Protein AF-K5ZHG2-F1 (afdb_monomer)

pLDDT: mean 71.02, std 20.4, range [25.25, 97.38]

Solvent-accessible surface area (backbone atoms only — not comparable to full-atom values): 21353 Å² total; per-residue (Å²): 108,67,68,56,53,55,49,51,52,52,43,52,53,48,45,53,29,60,72,72,68,45,96,63,98,64,96,49,65,83,75,58,80,79,74,83,81,50,72,68,55,63,72,70,45,87,64,98,66,81,74,51,72,68,52,50,51,50,51,51,58,35,42,29,64,81,76,46,33,78,71,45,48,73,62,73,51,61,37,88,89,72,82,39,65,53,73,60,46,46,49,44,72,35,87,89,79,64,41,44,38,46,12,43,30,27,51,29,36,67,74,26,59,89,41,68,76,46,38,60,58,55,54,48,56,70,32,75,90,19,67,31,44,72,66,47,43,42,48,68,46,86,47,54,93,91,52,58,82,40,65,4,38,40,39,53,31,68,59,53,55,41,51,73,74,42,95,62,81,76,74,71,66,63,46,101,89,45,72,37,33,66,51,82,67,92,69,57,75,84,73,61,88,69,55,70,67,60,47,54,56,53,46,52,53,51,49,42,73,75,41,44,62,56,51,35,64,77,66,57,37,55,86,81,46,73,79,51,52,46,41,38,45,40,52,62,68,88,50,46,60,71,53,54,54,28,35,56,18,57,77,69,76,28,54,24,31,40,30,61,43,69,82,41,62,53,99,47,91,67,57,27,54,54,51,48,48,49,53,48,50,55,35,46,63,64,64,35,48,69,46,22,42,42,34,41,38,60,43,85,84,77,44,55,32,46,30,41,32,32,54,72,80,63,97,81,70,87,82,76,89,71,94,59,72,78,70,50,55,64,50,56,53,46,64,67,70,48,81,84,67,92,82,81,89,76,93,64,88,66,56,78,43,78,37,73,81,82,128

Structure (mmCIF, N/CA/C/O backbone):
data_AF-K5ZHG2-F1
#
_entry.id   AF-K5ZHG2-F1
#
loop_
_atom_site.group_PDB
_atom_site.id
_atom_site.type_symbol
_atom_site.label_atom_id
_atom_site.label_alt_id
_atom_site.label_comp_id
_atom_site.label_asym_id
_atom_site.label_entity_id
_atom_site.label_seq_id
_atom_site.pdbx_PDB_ins_code
_atom_site.Cartn_x
_atom_site.Cartn_y
_atom_site.Cartn_z
_atom_site.occupancy
_atom_site.B_iso_or_equiv
_atom_site.auth_seq_id
_atom_site.auth_comp_id
_atom_site.auth_asym_id
_atom_site.auth_atom_id
_atom_site.pdbx_PDB_model_num
ATOM 1 N N . MET A 1 1 ? -10.463 -1.639 -15.639 1.00 85.38 1 MET A N 1
ATOM 2 C CA . MET A 1 1 ? -9.307 -2.418 -15.154 1.00 85.38 1 MET A CA 1
ATOM 3 C C . MET A 1 1 ? -8.599 -3.119 -16.304 1.00 85.38 1 MET A C 1
ATOM 5 O O . MET A 1 1 ? -7.439 -2.818 -16.510 1.00 85.38 1 MET A O 1
ATOM 9 N N . ASN A 1 2 ? -9.282 -3.953 -17.098 1.00 88.25 2 ASN A N 1
ATOM 10 C CA . ASN A 1 2 ? -8.658 -4.680 -18.220 1.00 88.25 2 ASN A CA 1
ATOM 11 C C . ASN A 1 2 ? -7.874 -3.777 -19.188 1.00 88.25 2 ASN A C 1
ATOM 13 O O . ASN A 1 2 ? -6.709 -4.047 -19.425 1.00 88.25 2 ASN A O 1
ATOM 17 N N . GLU A 1 3 ? -8.435 -2.636 -19.612 1.00 91.69 3 GLU A N 1
ATOM 18 C CA . GLU A 1 3 ? -7.712 -1.665 -20.463 1.00 91.69 3 GLU A CA 1
ATOM 19 C C . GLU A 1 3 ? -6.377 -1.186 -19.862 1.00 91.69 3 GLU A C 1
ATOM 21 O O . GLU A 1 3 ? -5.428 -0.905 -20.588 1.00 91.69 3 GLU A O 1
ATOM 26 N N . TRP A 1 4 ? -6.294 -1.088 -18.532 1.00 91.94 4 TRP A N 1
ATOM 27 C CA . TRP A 1 4 ? -5.073 -0.689 -17.831 1.00 91.94 4 TRP A CA 1
ATOM 28 C C . TRP A 1 4 ? -4.062 -1.833 -17.747 1.00 91.94 4 TRP A C 1
ATOM 30 O O . TRP A 1 4 ? -2.865 -1.585 -17.857 1.00 91.94 4 TRP A O 1
ATOM 40 N N . ILE A 1 5 ? -4.533 -3.074 -17.593 1.00 93.88 5 ILE A N 1
ATOM 41 C CA . ILE A 1 5 ? -3.686 -4.273 -17.656 1.00 93.88 5 ILE A CA 1
ATOM 42 C C . ILE A 1 5 ? -3.102 -4.418 -19.069 1.00 93.88 5 ILE A C 1
ATOM 44 O O . ILE A 1 5 ? -1.893 -4.578 -19.204 1.00 93.88 5 ILE A O 1
ATOM 48 N N . ASP A 1 6 ? -3.923 -4.262 -20.111 1.00 94.75 6 ASP A N 1
ATOM 49 C CA . ASP A 1 6 ? -3.487 -4.333 -21.512 1.00 94.75 6 ASP A CA 1
ATOM 50 C C . ASP A 1 6 ? -2.480 -3.223 -21.849 1.00 94.75 6 ASP A C 1
ATOM 52 O O . ASP A 1 6 ? -1.466 -3.457 -22.512 1.00 94.75 6 ASP A O 1
ATOM 56 N N . TRP A 1 7 ? -2.730 -2.005 -21.357 1.00 95.50 7 TRP A N 1
ATOM 57 C CA . TRP A 1 7 ? -1.785 -0.898 -21.478 1.00 95.50 7 TRP A CA 1
ATOM 58 C C . TRP A 1 7 ? -0.447 -1.225 -20.814 1.00 95.50 7 TRP A C 1
ATOM 60 O O . TRP A 1 7 ? 0.598 -1.067 -21.443 1.00 95.50 7 TRP A O 1
ATOM 70 N N . PHE A 1 8 ? -0.469 -1.730 -19.578 1.00 96.56 8 PHE A N 1
ATOM 71 C CA . PHE A 1 8 ? 0.755 -2.060 -18.855 1.00 96.56 8 PHE A CA 1
ATOM 72 C C . PHE A 1 8 ? 1.525 -3.204 -19.527 1.00 96.56 8 PHE A C 1
ATOM 74 O O . PHE A 1 8 ? 2.744 -3.128 -19.664 1.00 96.56 8 PHE A O 1
ATOM 81 N N . GLN A 1 9 ? 0.822 -4.215 -20.046 1.00 95.88 9 GLN A N 1
ATOM 82 C CA . GLN A 1 9 ? 1.426 -5.285 -20.839 1.00 95.88 9 GLN A CA 1
ATOM 83 C C . GLN A 1 9 ? 2.177 -4.737 -22.054 1.00 95.88 9 GLN A C 1
ATOM 85 O O . GLN A 1 9 ? 3.298 -5.161 -22.339 1.00 95.88 9 GLN A O 1
ATOM 90 N N . ARG A 1 10 ? 1.571 -3.778 -22.764 1.00 95.19 10 ARG A N 1
ATOM 91 C CA . ARG A 1 10 ? 2.201 -3.124 -23.914 1.00 95.19 10 ARG A CA 1
ATOM 92 C C . ARG A 1 10 ? 3.439 -2.330 -23.505 1.00 95.19 10 ARG A C 1
ATOM 94 O O . ARG A 1 10 ? 4.425 -2.353 -24.235 1.00 95.19 10 ARG A O 1
ATOM 101 N N . VAL A 1 11 ? 3.403 -1.657 -22.354 1.00 95.25 11 VAL A N 1
ATOM 102 C CA . VAL A 1 11 ? 4.575 -0.956 -21.812 1.00 95.25 11 VAL A CA 1
ATOM 103 C C . VAL A 1 11 ? 5.715 -1.941 -21.546 1.00 95.25 11 VAL A C 1
ATOM 105 O O . VAL A 1 11 ? 6.821 -1.702 -22.021 1.00 95.25 11 VAL A O 1
ATOM 108 N N . LEU A 1 12 ? 5.447 -3.072 -20.884 1.00 95.00 12 LEU A N 1
ATOM 109 C CA . LEU A 1 12 ? 6.462 -4.099 -20.612 1.00 95.00 12 LEU A CA 1
ATOM 110 C C . LEU A 1 12 ? 7.094 -4.665 -21.892 1.00 95.00 12 LEU A C 1
ATOM 112 O O . LEU A 1 12 ? 8.318 -4.754 -21.979 1.00 95.00 12 LEU A O 1
ATOM 116 N N . ASP A 1 13 ? 6.277 -5.024 -22.888 1.00 93.25 13 ASP A N 1
ATOM 117 C CA . ASP A 1 13 ? 6.763 -5.551 -24.173 1.00 93.25 13 ASP A CA 1
ATOM 118 C C . ASP A 1 13 ? 7.682 -4.539 -24.876 1.00 93.25 13 ASP A C 1
ATOM 120 O O . ASP A 1 13 ? 8.785 -4.883 -25.303 1.00 93.25 13 ASP A O 1
ATOM 124 N N . VAL A 1 14 ? 7.283 -3.264 -24.918 1.00 93.69 14 VAL A N 1
ATOM 125 C CA . VAL A 1 14 ? 8.092 -2.191 -25.514 1.00 93.69 14 VAL A CA 1
ATOM 126 C C . VAL A 1 14 ? 9.388 -1.970 -24.732 1.00 93.69 14 VAL A C 1
ATOM 128 O O . VAL A 1 14 ? 10.450 -1.904 -25.349 1.00 93.69 14 VAL A O 1
ATOM 131 N N . SER A 1 15 ? 9.348 -1.920 -23.396 1.00 92.81 15 SER A N 1
ATOM 132 C CA . SER A 1 15 ? 10.551 -1.768 -22.563 1.00 92.81 15 SER A CA 1
ATOM 133 C C . SER A 1 15 ? 11.577 -2.872 -22.821 1.00 92.81 15 SER A C 1
ATOM 135 O O . SER A 1 15 ? 12.763 -2.590 -23.001 1.00 92.81 15 SER A O 1
ATOM 137 N N . ILE A 1 16 ? 11.129 -4.128 -22.882 1.00 92.12 16 ILE A N 1
ATOM 138 C CA . ILE A 1 16 ? 12.005 -5.283 -23.101 1.00 92.12 16 ILE A CA 1
ATOM 139 C C . ILE A 1 16 ? 12.586 -5.275 -24.519 1.00 92.12 16 ILE A C 1
ATOM 141 O O . ILE A 1 16 ? 13.790 -5.485 -24.688 1.00 92.12 16 ILE A O 1
ATOM 145 N N . ARG A 1 17 ? 11.774 -4.976 -25.542 1.00 92.38 17 ARG A N 1
ATOM 146 C CA . ARG A 1 17 ? 12.258 -4.881 -26.930 1.00 92.38 17 ARG A CA 1
ATOM 147 C C . ARG A 1 17 ? 13.279 -3.767 -27.112 1.00 92.38 17 ARG A C 1
ATOM 149 O O . ARG A 1 17 ? 14.308 -4.000 -27.743 1.00 92.38 17 ARG A O 1
ATOM 156 N N . LEU A 1 18 ? 13.028 -2.590 -26.533 1.00 91.06 18 LEU A N 1
ATOM 157 C CA . LEU A 1 18 ? 13.964 -1.466 -26.573 1.00 91.06 18 LEU A CA 1
ATOM 158 C C . LEU A 1 18 ? 15.289 -1.820 -25.889 1.00 91.06 18 LEU A C 1
ATOM 160 O O . LEU A 1 18 ? 16.351 -1.562 -26.456 1.00 91.06 18 LEU A O 1
ATOM 164 N N . TYR A 1 19 ? 15.244 -2.478 -24.725 1.00 90.94 19 TYR A N 1
ATOM 165 C CA . TYR A 1 19 ? 16.449 -2.904 -24.008 1.00 90.94 19 TYR A CA 1
ATOM 166 C C . TYR A 1 19 ? 17.291 -3.904 -24.817 1.00 90.94 19 TYR A C 1
ATOM 168 O O . TYR A 1 19 ? 18.497 -3.720 -24.979 1.00 90.94 19 TYR A O 1
ATOM 176 N N . PHE A 1 20 ? 16.659 -4.929 -25.403 1.00 89.75 20 PHE A N 1
ATOM 177 C CA . PHE A 1 20 ? 17.350 -5.925 -26.232 1.00 89.75 20 PHE A CA 1
ATOM 178 C C . PHE A 1 20 ? 17.624 -5.472 -27.674 1.00 89.75 20 PHE A C 1
ATOM 180 O O . PHE A 1 20 ? 18.145 -6.263 -28.463 1.00 89.75 20 PHE A O 1
ATOM 187 N N . ARG A 1 21 ? 17.302 -4.217 -28.026 1.00 87.56 21 ARG A N 1
ATOM 188 C CA . ARG A 1 21 ? 17.436 -3.654 -29.383 1.00 87.56 21 ARG A CA 1
ATOM 189 C C . ARG A 1 21 ? 16.758 -4.517 -30.455 1.00 87.56 21 ARG A C 1
ATOM 191 O O . ARG A 1 21 ? 17.306 -4.733 -31.535 1.00 87.56 21 ARG A O 1
ATOM 198 N N . GLN A 1 22 ? 15.579 -5.037 -30.129 1.00 89.62 22 GLN A N 1
ATOM 199 C CA . GLN A 1 22 ? 14.723 -5.776 -31.054 1.00 89.62 22 GLN A CA 1
ATOM 200 C C . GLN A 1 22 ? 13.883 -4.810 -31.898 1.00 89.62 22 GLN A C 1
ATOM 202 O O . GLN A 1 22 ? 13.714 -3.645 -31.536 1.00 89.62 22 GLN A O 1
ATOM 207 N N . GLU A 1 23 ? 13.333 -5.294 -33.014 1.00 86.19 23 GLU A N 1
ATOM 208 C CA . GLU A 1 23 ? 12.416 -4.501 -33.837 1.00 86.19 23 GLU A CA 1
ATOM 209 C C . GLU A 1 23 ? 11.183 -4.077 -33.020 1.00 86.19 23 GLU A C 1
ATOM 211 O O . GLU A 1 23 ? 10.463 -4.899 -32.440 1.00 86.19 23 GLU A O 1
ATOM 216 N N . CYS A 1 24 ? 10.961 -2.765 -32.955 1.00 85.44 24 CYS A N 1
ATOM 217 C CA . CYS A 1 24 ? 9.864 -2.147 -32.229 1.00 85.44 24 CYS A CA 1
ATOM 218 C C . CYS A 1 24 ? 9.340 -0.951 -33.026 1.00 85.44 24 CYS A C 1
ATOM 220 O O . CYS A 1 24 ? 10.121 -0.144 -33.528 1.00 85.44 24 CYS A O 1
ATOM 222 N N . ASP A 1 25 ? 8.017 -0.823 -33.098 1.00 85.81 25 ASP A N 1
ATOM 223 C CA . ASP A 1 25 ? 7.351 0.288 -33.789 1.00 85.81 25 ASP A CA 1
ATOM 224 C C . ASP A 1 25 ? 7.447 1.615 -33.016 1.00 85.81 25 ASP A C 1
ATOM 226 O O . ASP A 1 25 ? 7.066 2.666 -33.528 1.00 85.81 25 ASP A O 1
ATOM 230 N N . LEU A 1 26 ? 7.917 1.570 -31.765 1.00 89.56 26 LEU A N 1
ATOM 231 C CA . LEU A 1 26 ? 7.987 2.710 -30.857 1.00 89.56 26 LEU A CA 1
ATOM 232 C C . LEU A 1 26 ? 9.427 2.974 -30.429 1.00 89.56 26 LEU A C 1
ATOM 234 O O . LEU A 1 26 ? 10.226 2.054 -30.273 1.00 89.56 26 LEU A O 1
ATOM 238 N N . SER A 1 27 ? 9.735 4.252 -30.213 1.00 86.12 27 SER A N 1
ATOM 239 C CA . SER A 1 27 ? 11.060 4.712 -29.783 1.00 86.12 27 SER A CA 1
ATOM 240 C C . SER A 1 27 ? 11.162 4.882 -28.267 1.00 86.12 27 SER A C 1
ATOM 242 O O . SER A 1 27 ? 12.257 4.929 -27.702 1.00 86.12 27 SER A O 1
ATOM 244 N N . SER A 1 28 ? 10.008 4.994 -27.609 1.00 89.62 28 SER A N 1
ATOM 245 C CA . SER A 1 28 ? 9.879 5.293 -26.196 1.00 89.62 28 SER A CA 1
ATOM 246 C C . SER A 1 28 ? 8.594 4.691 -25.634 1.00 89.62 28 SER A C 1
ATOM 248 O O . SER A 1 28 ? 7.553 4.685 -26.289 1.00 89.62 28 SER A O 1
ATOM 250 N N . VAL A 1 29 ? 8.630 4.254 -24.374 1.00 91.94 29 VAL A N 1
ATOM 251 C CA . VAL A 1 29 ? 7.416 3.846 -23.641 1.00 91.94 29 VAL A CA 1
ATOM 252 C C . VAL A 1 29 ? 6.420 4.997 -23.480 1.00 91.94 29 VAL A C 1
ATOM 254 O O . VAL A 1 29 ? 5.217 4.764 -23.398 1.00 91.94 29 VAL A O 1
ATOM 257 N N . TYR A 1 30 ? 6.909 6.240 -23.503 1.00 92.56 30 TYR A N 1
ATOM 258 C CA . TYR A 1 30 ? 6.093 7.453 -23.428 1.00 92.56 30 TYR A CA 1
ATOM 259 C C . TYR A 1 30 ? 5.257 7.702 -24.693 1.00 92.56 30 TYR A C 1
ATOM 261 O O . TYR A 1 30 ? 4.325 8.503 -24.655 1.00 92.56 30 TYR A O 1
ATOM 269 N N . ASP A 1 31 ? 5.550 7.000 -25.793 1.00 92.50 31 ASP A N 1
ATOM 270 C CA . ASP A 1 31 ? 4.764 7.067 -27.029 1.00 92.50 31 ASP A CA 1
ATOM 271 C C . ASP A 1 31 ? 3.441 6.273 -26.907 1.00 92.50 31 ASP A C 1
ATOM 273 O O . ASP A 1 31 ? 2.571 6.350 -27.778 1.00 92.50 31 ASP A O 1
ATOM 277 N N . ILE A 1 32 ? 3.265 5.499 -25.826 1.00 93.12 32 ILE A N 1
ATOM 278 C CA . ILE A 1 32 ? 2.060 4.709 -25.565 1.00 93.12 32 ILE A CA 1
ATOM 279 C C . ILE A 1 32 ? 1.005 5.601 -24.885 1.00 93.12 32 ILE A C 1
ATOM 281 O O . ILE A 1 32 ? 1.218 6.056 -23.758 1.00 93.12 32 ILE A O 1
ATOM 285 N N . PRO A 1 33 ? -0.169 5.823 -25.507 1.00 92.31 33 PRO A N 1
ATOM 286 C CA . PRO A 1 33 ? -1.197 6.681 -24.930 1.00 92.31 33 PRO A CA 1
ATOM 287 C C . PRO A 1 33 ? -1.786 6.068 -23.655 1.00 92.31 33 PRO A C 1
ATOM 289 O O . PRO A 1 33 ? -2.087 4.873 -23.609 1.00 92.31 33 PRO A O 1
ATOM 292 N N . LEU A 1 34 ? -1.993 6.905 -22.634 1.00 91.69 34 LEU A N 1
ATOM 293 C CA . LEU A 1 34 ? -2.666 6.499 -21.401 1.00 91.69 34 LEU A CA 1
ATOM 294 C C . LEU A 1 34 ? -4.144 6.158 -21.675 1.00 91.69 34 LEU A C 1
ATOM 296 O O . LEU A 1 34 ? -4.824 6.912 -22.384 1.00 91.69 34 LEU A O 1
ATOM 300 N N . PRO A 1 35 ? -4.681 5.071 -21.089 1.00 90.25 35 PRO A N 1
ATOM 301 C CA . PRO A 1 35 ? -6.112 4.804 -21.099 1.00 90.25 35 PRO A CA 1
ATOM 302 C C . PRO A 1 35 ? -6.879 5.916 -20.382 1.00 90.25 35 PRO A C 1
ATOM 304 O O . PRO A 1 35 ? -6.353 6.624 -19.520 1.00 90.25 35 PRO A O 1
ATOM 307 N N . LYS A 1 36 ? -8.170 6.061 -20.690 1.00 83.94 36 LYS A N 1
ATOM 308 C CA . LYS A 1 36 ? -9.005 7.035 -19.981 1.00 83.94 36 LYS A CA 1
ATOM 309 C C . LYS A 1 36 ? -9.233 6.559 -18.547 1.00 83.94 36 LYS A C 1
ATOM 311 O O . LYS A 1 36 ? -9.770 5.475 -18.313 1.00 83.94 36 LYS A O 1
ATOM 316 N N . ALA A 1 37 ? -8.861 7.389 -17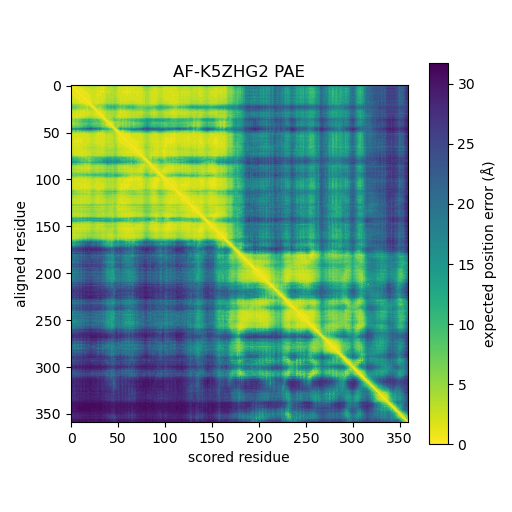.576 1.00 77.38 37 ALA A N 1
ATOM 317 C CA . ALA A 1 37 ? -9.142 7.116 -16.174 1.00 77.38 37 ALA A CA 1
ATOM 318 C C . ALA A 1 37 ? -10.662 7.150 -15.930 1.00 77.38 37 ALA A C 1
ATOM 320 O O . ALA A 1 37 ? -11.306 8.201 -15.986 1.00 77.38 37 ALA A O 1
ATOM 321 N N . GLY A 1 38 ? -11.246 5.971 -15.700 1.00 73.69 38 GLY A N 1
ATOM 322 C CA . GLY A 1 38 ? -12.657 5.828 -15.354 1.00 73.69 38 GLY A CA 1
ATOM 323 C C . GLY A 1 38 ? -12.987 6.344 -13.942 1.00 73.69 38 GLY A C 1
ATOM 324 O O . GLY A 1 38 ? -12.085 6.667 -13.167 1.00 73.69 38 GLY A O 1
ATOM 325 N N . PRO A 1 39 ? -14.280 6.371 -13.567 1.00 71.56 39 PRO A N 1
ATOM 326 C CA . PRO A 1 39 ? -14.736 6.850 -12.256 1.00 71.56 39 PRO A CA 1
ATOM 327 C C . PRO A 1 39 ? -14.080 6.131 -11.071 1.00 71.56 39 PRO A C 1
ATOM 329 O O . PRO A 1 39 ? -13.798 6.758 -10.055 1.00 71.56 39 PRO A O 1
ATOM 332 N N . LEU A 1 40 ? -13.786 4.836 -11.229 1.00 74.38 40 LEU A N 1
ATOM 333 C CA . LEU A 1 40 ? -13.113 4.011 -10.225 1.00 74.38 40 LEU A CA 1
ATOM 334 C C . LEU A 1 40 ? -11.760 4.603 -9.810 1.00 74.38 40 LEU A C 1
ATOM 336 O O . LEU A 1 40 ? -11.497 4.765 -8.626 1.00 74.38 40 LEU A O 1
ATOM 340 N N . TRP A 1 41 ? -10.926 5.011 -10.766 1.00 77.12 41 TRP A N 1
ATOM 341 C CA . TRP A 1 41 ? -9.608 5.569 -10.460 1.00 77.12 41 TRP A CA 1
ATOM 342 C C . TRP A 1 41 ? -9.689 6.929 -9.772 1.00 77.12 41 TRP A C 1
ATOM 344 O O . TRP A 1 41 ? -8.942 7.189 -8.832 1.00 77.12 41 TRP A O 1
ATOM 354 N N . LYS A 1 42 ? -10.657 7.753 -10.181 1.00 72.94 42 LYS A N 1
ATOM 355 C CA . LYS A 1 42 ? -10.942 9.043 -9.539 1.00 72.94 42 LYS A CA 1
ATOM 356 C C . LYS A 1 42 ? -11.443 8.893 -8.103 1.00 72.94 42 LYS A C 1
ATOM 358 O O . LYS A 1 42 ? -11.247 9.793 -7.300 1.00 72.94 42 LYS A O 1
ATOM 363 N N . ALA A 1 43 ? -12.096 7.776 -7.782 1.00 69.50 43 ALA A N 1
ATOM 364 C CA . ALA A 1 43 ? -12.547 7.473 -6.426 1.00 69.50 43 ALA A CA 1
ATOM 365 C C . ALA A 1 43 ? -11.430 6.891 -5.540 1.00 69.50 43 ALA A C 1
ATOM 367 O O . ALA A 1 43 ? -11.511 6.977 -4.314 1.00 69.50 43 ALA A O 1
ATOM 368 N N . LEU A 1 44 ? -10.402 6.282 -6.140 1.00 71.69 44 LEU A N 1
ATOM 369 C CA . LEU A 1 44 ? -9.290 5.650 -5.425 1.00 71.69 44 LEU A CA 1
ATOM 370 C C . LEU A 1 44 ? -8.179 6.636 -5.067 1.00 71.69 44 LEU A C 1
ATOM 372 O O . LEU A 1 44 ? -7.626 6.563 -3.968 1.00 71.69 44 LEU A O 1
ATOM 376 N N . LEU A 1 45 ? -7.876 7.565 -5.968 1.00 71.25 45 LEU A N 1
ATOM 377 C CA . LEU A 1 45 ? -6.765 8.489 -5.800 1.00 71.25 45 LEU A CA 1
ATOM 378 C C . LEU A 1 45 ? -7.190 9.737 -5.012 1.00 71.25 45 LEU A C 1
ATOM 380 O O . LEU A 1 45 ? -8.233 10.327 -5.299 1.00 71.25 45 LEU A O 1
ATOM 384 N N . PRO A 1 46 ? -6.413 10.134 -3.995 1.00 57.38 46 PRO A N 1
ATOM 385 C CA . PRO A 1 46 ? -6.649 11.371 -3.271 1.00 57.38 46 PRO A CA 1
ATOM 386 C C . PRO A 1 46 ? -6.255 12.568 -4.141 1.00 57.38 46 PRO A C 1
ATOM 388 O O . PRO A 1 46 ? -5.174 12.596 -4.720 1.00 57.38 46 PRO A O 1
ATOM 391 N N . GLU A 1 47 ? -7.156 13.550 -4.187 1.00 59.91 47 GLU A N 1
ATOM 392 C CA . GLU A 1 47 ? -7.195 14.707 -5.095 1.00 59.91 47 GLU A CA 1
ATOM 393 C C . GLU A 1 47 ? -7.741 14.441 -6.505 1.00 59.91 47 GLU A C 1
ATOM 395 O O . GLU A 1 47 ? -7.535 13.406 -7.126 1.00 59.91 47 GLU A O 1
ATOM 400 N N . GLN A 1 48 ? -8.421 15.455 -7.048 1.00 56.81 48 GLN A N 1
ATOM 401 C CA . GLN A 1 48 ? -8.958 15.484 -8.415 1.00 56.81 48 GLN A CA 1
ATOM 402 C C . GLN A 1 48 ? -7.863 15.668 -9.490 1.00 56.81 48 GLN A C 1
ATOM 404 O O . GLN A 1 48 ? -8.174 16.053 -10.617 1.00 56.81 48 GLN A O 1
ATOM 409 N N . VAL A 1 49 ? -6.589 15.454 -9.146 1.00 67.88 49 VAL A N 1
ATOM 410 C CA . VAL A 1 49 ? -5.445 15.630 -10.047 1.00 67.88 49 VAL A CA 1
ATOM 411 C C . VAL A 1 49 ? -5.064 14.274 -10.624 1.00 67.88 49 VAL A C 1
ATOM 413 O O . VAL A 1 49 ? -4.587 13.400 -9.900 1.00 67.88 49 VAL A O 1
ATOM 416 N N . ASP A 1 50 ? -5.250 14.119 -11.933 1.00 77.19 50 ASP A N 1
ATOM 417 C CA . ASP A 1 50 ? -4.913 12.884 -12.640 1.00 77.19 50 ASP A CA 1
ATOM 418 C C . ASP A 1 50 ? -3.409 12.555 -12.483 1.00 77.19 50 ASP A C 1
ATOM 420 O O . ASP A 1 50 ? -2.566 13.449 -12.633 1.00 77.19 50 ASP A O 1
ATOM 424 N N . PRO A 1 51 ? -3.038 11.296 -12.170 1.00 86.06 51 PRO A N 1
ATOM 425 C CA . PRO A 1 51 ? -1.639 10.897 -12.093 1.00 86.06 51 PRO A CA 1
ATOM 426 C C . PRO A 1 51 ? -0.913 11.080 -13.420 1.00 86.06 51 PRO A C 1
ATOM 428 O O . PRO A 1 51 ? -1.480 10.918 -14.505 1.00 86.06 51 PRO A O 1
ATOM 431 N N . THR A 1 52 ? 0.376 11.373 -13.313 1.00 90.81 52 THR A N 1
ATOM 432 C CA . THR A 1 52 ? 1.304 11.413 -14.441 1.00 90.81 52 THR A CA 1
ATOM 433 C C . THR A 1 52 ? 1.532 10.015 -15.021 1.00 90.81 52 THR A C 1
ATOM 435 O O . THR A 1 52 ? 1.202 9.002 -14.403 1.00 90.81 52 THR A O 1
ATOM 438 N N . PHE A 1 53 ? 2.132 9.945 -16.213 1.00 93.50 53 PHE A N 1
ATOM 439 C CA . PHE A 1 53 ? 2.520 8.671 -16.826 1.00 93.50 53 PHE A CA 1
ATOM 440 C C . PHE A 1 53 ? 3.393 7.828 -15.887 1.00 93.50 53 PHE A C 1
ATOM 442 O O . PHE A 1 53 ? 3.125 6.643 -15.710 1.00 93.50 53 PHE A O 1
ATOM 449 N N . ASP A 1 54 ? 4.391 8.449 -15.250 1.00 94.69 54 ASP A N 1
ATOM 450 C CA . ASP A 1 54 ? 5.317 7.755 -14.355 1.00 94.69 54 ASP A CA 1
ATOM 451 C C . ASP A 1 54 ? 4.596 7.163 -13.141 1.00 94.69 54 ASP A C 1
ATOM 453 O O . ASP A 1 54 ? 4.834 6.016 -12.760 1.00 94.69 54 ASP A O 1
ATOM 457 N N . GLU A 1 55 ? 3.670 7.926 -12.560 1.00 92.56 55 GLU A N 1
ATOM 458 C CA . GLU A 1 55 ? 2.861 7.465 -11.438 1.00 92.56 55 GLU A CA 1
ATOM 459 C C . GLU A 1 55 ? 1.930 6.319 -11.847 1.00 92.56 55 GLU A C 1
ATOM 461 O O . GLU A 1 55 ? 1.846 5.318 -11.139 1.00 92.56 55 GLU A O 1
ATOM 466 N N . TRP A 1 56 ? 1.276 6.407 -13.009 1.00 93.31 56 TRP A N 1
ATOM 467 C CA . TRP A 1 56 ? 0.467 5.300 -13.528 1.00 93.31 56 TRP A CA 1
ATOM 468 C C . TRP A 1 56 ? 1.286 4.030 -13.717 1.00 93.31 56 TRP A C 1
ATOM 470 O O . TRP A 1 56 ? 0.848 2.944 -13.346 1.00 93.31 56 TRP A O 1
ATOM 480 N N . MET A 1 57 ? 2.493 4.168 -14.250 1.00 94.94 57 MET A N 1
ATOM 481 C CA . MET A 1 57 ? 3.414 3.060 -14.450 1.00 94.94 57 MET A CA 1
ATOM 482 C C . MET A 1 57 ? 3.816 2.396 -13.130 1.00 94.94 57 MET A C 1
ATOM 484 O O . MET A 1 57 ? 3.698 1.179 -13.001 1.00 94.94 57 MET A O 1
ATOM 488 N N . VAL A 1 58 ? 4.219 3.181 -12.127 1.00 96.31 58 VAL A N 1
ATOM 489 C CA . VAL A 1 58 ? 4.577 2.667 -10.794 1.00 96.31 58 VAL A CA 1
ATOM 490 C C . VAL A 1 58 ? 3.380 2.007 -10.107 1.00 96.31 58 VAL A C 1
ATOM 492 O O . VAL A 1 58 ? 3.522 0.933 -9.522 1.00 96.31 58 VAL A O 1
ATOM 495 N N . LEU A 1 59 ? 2.196 2.613 -10.200 1.00 93.75 59 LEU A N 1
ATOM 496 C CA . LEU A 1 59 ? 0.974 2.077 -9.608 1.00 93.75 59 LEU A CA 1
ATOM 497 C C . LEU A 1 59 ? 0.586 0.733 -10.236 1.00 93.75 59 LEU A C 1
ATOM 499 O O . LEU A 1 59 ? 0.311 -0.229 -9.520 1.00 93.75 59 LEU A O 1
ATOM 503 N N . MET A 1 60 ? 0.594 0.649 -11.569 1.00 95.12 60 MET A N 1
ATOM 504 C CA . MET A 1 60 ? 0.276 -0.590 -12.278 1.00 95.12 60 MET A CA 1
ATOM 505 C C . MET A 1 60 ? 1.326 -1.670 -12.010 1.00 95.12 60 MET A C 1
ATOM 507 O O . MET A 1 60 ? 0.952 -2.813 -11.749 1.00 95.12 60 MET A O 1
ATOM 511 N N . LEU A 1 61 ? 2.614 -1.312 -11.967 1.00 97.38 61 LEU A N 1
ATOM 512 C CA . LEU A 1 61 ? 3.690 -2.233 -11.602 1.00 97.38 61 LEU A CA 1
ATOM 513 C C . LEU A 1 61 ? 3.483 -2.819 -10.197 1.00 97.38 61 LEU A C 1
ATOM 515 O O . LEU A 1 61 ? 3.614 -4.028 -10.019 1.00 97.38 61 LEU A O 1
ATOM 519 N N . ALA A 1 62 ? 3.101 -1.995 -9.217 1.00 96.00 62 ALA A N 1
ATOM 520 C CA . ALA A 1 62 ? 2.811 -2.446 -7.856 1.00 96.00 62 ALA A CA 1
ATOM 521 C C . ALA A 1 62 ? 1.541 -3.321 -7.766 1.00 96.00 62 ALA A C 1
ATOM 523 O O . ALA A 1 62 ? 1.442 -4.176 -6.888 1.00 96.00 62 ALA A O 1
ATOM 524 N N . LEU A 1 63 ? 0.577 -3.138 -8.677 1.00 94.69 63 LEU A N 1
ATOM 525 C CA . LEU A 1 63 ? -0.654 -3.933 -8.756 1.00 94.69 63 LEU A CA 1
ATOM 526 C C . LEU A 1 63 ? -0.465 -5.300 -9.429 1.00 94.69 63 LEU A C 1
ATOM 528 O O . LEU A 1 63 ? -1.205 -6.235 -9.116 1.00 94.69 63 LEU A O 1
ATOM 532 N N . MET A 1 64 ? 0.487 -5.440 -10.357 1.00 95.19 64 MET A N 1
ATOM 533 C CA . MET A 1 64 ? 0.636 -6.659 -11.165 1.00 95.19 64 MET A CA 1
ATOM 534 C C . MET A 1 64 ? 0.797 -7.955 -10.362 1.00 95.19 64 MET A C 1
ATOM 536 O O . MET A 1 64 ? 0.126 -8.922 -10.726 1.00 95.19 64 MET A O 1
ATOM 540 N N . PRO A 1 65 ? 1.565 -8.012 -9.254 1.00 94.44 65 PRO A N 1
ATOM 541 C CA . PRO A 1 65 ? 1.640 -9.220 -8.430 1.00 94.44 65 PRO A CA 1
ATOM 542 C C . PRO A 1 65 ? 0.277 -9.712 -7.917 1.00 94.44 65 PRO A C 1
ATOM 544 O O . PRO A 1 65 ? 0.117 -10.900 -7.648 1.00 94.44 65 PRO A O 1
ATOM 547 N N . HIS A 1 66 ? -0.703 -8.812 -7.792 1.00 91.94 66 HIS A N 1
ATOM 548 C CA . HIS A 1 66 ? -2.050 -9.110 -7.306 1.00 91.94 66 HIS A CA 1
ATOM 549 C C . HIS A 1 66 ? -3.048 -9.388 -8.438 1.00 91.94 66 HIS A C 1
ATOM 551 O O . HIS A 1 66 ? -3.947 -10.207 -8.268 1.00 91.94 66 HIS A O 1
ATOM 557 N N . LEU A 1 67 ? -2.911 -8.704 -9.580 1.00 92.00 67 LEU A N 1
ATOM 558 C CA . LEU A 1 67 ? -3.877 -8.778 -10.683 1.00 92.00 67 LEU A CA 1
ATOM 559 C C . LEU A 1 67 ? -3.496 -9.791 -11.768 1.00 92.00 67 LEU A C 1
ATOM 561 O O . LEU A 1 67 ? -4.366 -10.443 -12.341 1.00 92.00 67 LEU A O 1
ATOM 565 N N . SER A 1 68 ? -2.215 -9.883 -12.119 1.00 93.19 68 SER A N 1
ATOM 566 C CA . SER A 1 68 ? -1.711 -10.704 -13.230 1.00 93.19 68 SER A CA 1
ATOM 567 C C . SER A 1 68 ? -0.225 -11.030 -13.015 1.00 93.19 68 SER A C 1
ATOM 569 O O . SER A 1 68 ? 0.624 -10.544 -13.765 1.00 93.19 68 SER A O 1
ATOM 571 N N . PRO A 1 69 ? 0.122 -11.837 -11.991 1.00 93.62 69 PRO A N 1
ATOM 572 C CA . PRO A 1 69 ? 1.512 -12.073 -11.588 1.00 93.62 69 PRO A CA 1
ATOM 573 C C . PRO A 1 69 ? 2.380 -12.651 -12.713 1.00 93.62 69 PRO A C 1
ATOM 575 O O . PRO A 1 69 ? 3.536 -12.260 -12.848 1.00 93.62 69 PRO A O 1
ATOM 578 N N . GLN A 1 70 ? 1.806 -13.504 -13.568 1.00 93.50 70 GLN A N 1
ATOM 579 C CA . GLN A 1 70 ? 2.488 -14.118 -14.713 1.00 93.50 70 GLN A CA 1
ATOM 580 C C . GLN A 1 70 ? 3.034 -13.099 -15.725 1.00 93.50 70 GLN A C 1
ATOM 582 O O . GLN A 1 70 ? 3.932 -13.405 -16.502 1.00 93.50 70 GLN A O 1
ATOM 587 N N . MET A 1 71 ? 2.505 -11.871 -15.733 1.00 94.38 71 MET A N 1
ATOM 588 C CA . MET A 1 71 ? 2.960 -10.814 -16.636 1.00 94.38 71 MET A CA 1
ATOM 589 C C . MET A 1 71 ? 4.380 -10.335 -16.302 1.00 94.38 71 MET A C 1
ATOM 591 O O . MET A 1 71 ? 5.102 -9.881 -17.186 1.00 94.38 71 MET A O 1
ATOM 595 N N . LEU A 1 72 ? 4.795 -10.461 -15.039 1.00 95.75 72 LEU A N 1
ATOM 596 C CA . LEU A 1 72 ? 6.124 -10.055 -14.584 1.00 95.75 72 LEU A CA 1
ATOM 597 C C . LEU A 1 72 ? 7.180 -11.159 -14.741 1.00 95.75 72 LEU A C 1
ATOM 599 O O . LEU A 1 72 ? 8.365 -10.892 -14.554 1.00 95.75 72 LEU A O 1
ATOM 603 N N . ASP A 1 73 ? 6.795 -12.374 -15.141 1.00 92.19 73 ASP A N 1
ATOM 604 C CA . ASP A 1 73 ? 7.740 -13.485 -15.323 1.00 92.19 73 ASP A CA 1
ATOM 605 C C . ASP A 1 73 ? 8.777 -13.204 -16.426 1.00 92.19 73 ASP A C 1
ATOM 607 O O . ASP A 1 73 ? 9.854 -13.802 -16.440 1.00 92.19 73 ASP A O 1
ATOM 611 N N . ILE A 1 74 ? 8.499 -12.235 -17.308 1.00 91.62 74 ILE A N 1
ATOM 612 C CA . ILE A 1 74 ? 9.436 -11.724 -18.318 1.00 91.62 74 ILE A CA 1
ATOM 613 C C . ILE A 1 74 ? 10.752 -11.204 -17.716 1.00 91.62 74 ILE A C 1
ATOM 615 O O . ILE A 1 74 ? 11.772 -11.176 -18.401 1.00 91.62 74 ILE A O 1
ATOM 619 N N . PHE A 1 75 ? 10.766 -10.845 -16.432 1.00 92.94 75 PHE A N 1
ATOM 620 C CA . PHE A 1 75 ? 11.966 -10.384 -15.736 1.00 92.94 75 PHE A CA 1
ATOM 621 C C . PHE A 1 75 ? 12.841 -11.512 -15.176 1.00 92.94 75 PHE A C 1
ATOM 623 O O . PHE A 1 75 ? 13.973 -11.257 -14.776 1.00 92.94 75 PHE A O 1
ATOM 630 N N . PHE A 1 76 ? 12.395 -12.774 -15.211 1.00 88.88 76 PHE A N 1
ATOM 631 C CA . PHE A 1 76 ? 13.243 -13.922 -14.855 1.00 88.88 76 PHE A CA 1
ATOM 632 C C . PHE A 1 76 ? 14.236 -14.321 -15.963 1.00 88.88 76 PHE A C 1
ATOM 634 O O . PHE A 1 76 ? 14.903 -15.355 -15.863 1.00 88.88 76 PHE A O 1
ATOM 641 N N . VAL A 1 77 ? 14.355 -13.534 -17.036 1.00 84.62 77 VAL A N 1
ATOM 642 C CA . VAL A 1 77 ? 15.322 -13.787 -18.110 1.00 84.62 77 VAL A CA 1
ATOM 643 C C . VAL A 1 77 ? 16.748 -13.679 -17.563 1.00 84.62 77 VAL A C 1
ATOM 645 O O . VAL A 1 77 ? 17.121 -12.698 -16.925 1.00 84.62 77 VAL A O 1
ATOM 648 N N . HIS A 1 78 ? 17.555 -14.706 -17.829 1.00 80.19 78 HIS A N 1
ATOM 649 C CA . HIS A 1 78 ? 18.955 -14.755 -17.414 1.00 80.19 78 HIS A CA 1
ATOM 650 C C . HIS A 1 78 ? 19.867 -14.224 -18.515 1.00 80.19 78 HIS A C 1
ATOM 652 O O . HIS A 1 78 ? 19.638 -14.449 -19.710 1.00 80.19 78 HIS A O 1
ATOM 658 N N . ASN A 1 79 ? 20.941 -13.557 -18.107 1.00 78.44 79 ASN A N 1
ATOM 659 C CA . ASN A 1 79 ? 21.982 -13.130 -19.016 1.00 78.44 79 ASN A CA 1
ATOM 660 C C . ASN A 1 79 ? 22.832 -14.340 -19.425 1.00 78.44 79 ASN A C 1
ATOM 662 O O . ASN A 1 79 ? 23.611 -14.871 -18.633 1.00 78.44 79 ASN A O 1
ATOM 666 N N . LYS A 1 80 ? 22.710 -14.750 -20.691 1.00 78.94 80 LYS A N 1
ATOM 667 C CA . LYS A 1 80 ? 23.404 -15.927 -21.245 1.00 78.94 80 LYS A CA 1
ATOM 668 C C . LYS A 1 80 ? 24.932 -15.863 -21.130 1.00 78.94 80 LYS A C 1
ATOM 670 O O . LYS A 1 80 ? 25.571 -16.905 -21.196 1.00 78.94 80 LYS A O 1
ATOM 675 N N . ASN A 1 81 ? 25.508 -14.668 -20.983 1.00 81.44 81 ASN A N 1
ATOM 676 C CA . ASN A 1 81 ? 26.957 -14.481 -20.915 1.00 81.44 81 ASN A CA 1
ATOM 677 C C . ASN A 1 81 ? 27.520 -14.617 -19.494 1.00 81.44 81 ASN A C 1
ATOM 679 O O . ASN A 1 81 ? 28.688 -14.961 -19.344 1.00 81.44 81 ASN A O 1
ATOM 683 N N . PHE A 1 82 ? 26.715 -14.321 -18.470 1.00 75.44 82 PHE A N 1
ATOM 684 C CA . PHE A 1 82 ? 27.175 -14.211 -17.079 1.00 75.44 82 PHE A CA 1
ATOM 685 C C . PHE A 1 82 ? 26.484 -15.187 -16.120 1.00 75.44 82 PHE A C 1
ATOM 687 O O . PHE A 1 82 ? 26.845 -15.226 -14.948 1.00 75.44 82 PHE A O 1
ATOM 694 N N . ASP A 1 83 ? 25.514 -15.966 -16.613 1.00 76.44 83 ASP A N 1
ATOM 695 C CA . ASP A 1 83 ? 24.728 -16.939 -15.837 1.00 76.44 83 ASP A CA 1
ATOM 696 C C . ASP A 1 83 ? 24.095 -16.333 -14.569 1.00 76.44 83 ASP A C 1
ATOM 698 O O . ASP A 1 83 ? 23.947 -16.967 -13.527 1.00 76.44 83 ASP A O 1
ATOM 702 N N . CYS A 1 84 ? 23.728 -15.053 -14.661 1.00 78.44 84 CYS A N 1
ATOM 703 C CA . CYS A 1 84 ? 23.046 -14.303 -13.619 1.00 78.44 84 CYS A CA 1
ATOM 704 C C . CYS A 1 84 ? 21.834 -13.551 -14.196 1.00 78.44 84 CYS A C 1
ATOM 706 O O . CYS A 1 84 ? 21.780 -13.288 -15.404 1.00 78.44 84 CYS A O 1
ATOM 708 N N . PRO A 1 85 ? 20.838 -13.205 -13.364 1.00 83.31 85 PRO A N 1
ATOM 709 C CA . PRO A 1 85 ? 19.776 -12.284 -13.759 1.00 83.31 85 PRO A CA 1
ATOM 710 C C . PRO A 1 85 ? 20.334 -10.908 -14.144 1.00 83.31 85 PRO A C 1
ATOM 712 O O . PRO A 1 85 ? 21.394 -10.503 -13.666 1.00 83.31 85 PRO A O 1
ATOM 715 N N . TYR A 1 86 ? 19.600 -10.168 -14.976 1.00 87.31 86 TYR A N 1
ATOM 716 C CA . TYR A 1 86 ? 19.910 -8.762 -15.242 1.00 87.31 86 TYR A CA 1
ATOM 717 C C . TYR A 1 86 ? 19.667 -7.936 -13.979 1.00 87.31 86 TYR A C 1
ATOM 719 O O . TYR A 1 86 ? 18.532 -7.818 -13.516 1.00 87.31 86 TYR A O 1
ATOM 727 N N . THR A 1 87 ? 20.732 -7.361 -13.422 1.00 88.50 87 THR A N 1
ATOM 728 C CA . THR A 1 87 ? 20.672 -6.539 -12.205 1.00 88.50 87 THR A CA 1
ATOM 729 C C . THR A 1 87 ? 19.710 -5.364 -12.372 1.00 88.50 87 THR A C 1
ATOM 731 O O . THR A 1 87 ? 19.012 -4.999 -11.432 1.00 88.50 87 THR A O 1
ATOM 734 N N . GLU A 1 88 ? 19.636 -4.809 -13.581 1.00 89.94 88 GLU A N 1
ATOM 735 C CA . GLU A 1 88 ? 18.786 -3.674 -13.927 1.00 89.94 88 GLU A CA 1
ATOM 736 C C . GLU A 1 88 ? 17.296 -4.011 -13.835 1.00 89.94 88 GLU A C 1
ATOM 738 O O . GLU A 1 88 ? 16.492 -3.127 -13.574 1.00 89.94 88 GLU A O 1
ATOM 743 N N . PHE A 1 89 ? 16.898 -5.275 -14.014 1.00 92.94 89 PHE A N 1
ATOM 744 C CA . PHE A 1 89 ? 15.489 -5.661 -13.880 1.00 92.94 89 PHE A CA 1
ATOM 745 C C . PHE A 1 89 ? 15.041 -5.670 -12.415 1.00 92.94 89 PHE A C 1
ATOM 747 O O . PHE A 1 89 ? 13.857 -5.474 -12.125 1.00 92.94 89 PHE A O 1
ATOM 754 N N . GLY A 1 90 ? 15.983 -5.871 -11.489 1.00 92.44 90 GLY A N 1
ATOM 755 C CA . GLY A 1 90 ? 15.713 -5.987 -10.065 1.00 92.44 90 GLY A CA 1
ATOM 756 C C . GLY A 1 90 ? 14.746 -7.121 -9.737 1.00 92.44 90 GLY A C 1
ATOM 757 O O . GLY A 1 90 ? 14.756 -8.182 -10.358 1.00 92.44 90 GLY A O 1
ATOM 758 N N . GLY A 1 91 ? 13.887 -6.865 -8.754 1.00 92.50 91 GLY A N 1
ATOM 759 C CA . GLY A 1 91 ? 12.848 -7.789 -8.331 1.00 92.50 91 GLY A CA 1
ATOM 760 C C . GLY A 1 91 ? 13.305 -8.904 -7.401 1.00 92.50 91 GLY A C 1
ATOM 761 O O . GLY A 1 91 ? 14.472 -9.289 -7.333 1.00 92.50 91 GLY A O 1
ATOM 762 N N . TRP A 1 92 ? 12.348 -9.419 -6.642 1.00 91.38 92 TRP A N 1
ATOM 763 C CA . TRP A 1 92 ? 12.521 -10.551 -5.746 1.00 91.38 92 TRP A CA 1
ATOM 764 C C . TRP A 1 92 ? 11.699 -11.731 -6.243 1.00 91.38 92 TRP A C 1
ATOM 766 O O . TRP A 1 92 ? 10.651 -11.572 -6.869 1.00 91.38 92 TRP A O 1
ATOM 776 N N . LYS A 1 93 ? 12.135 -12.939 -5.899 1.00 90.25 93 LYS A N 1
ATOM 777 C CA . LYS A 1 93 ? 11.335 -14.139 -6.125 1.00 90.25 93 LYS A CA 1
ATOM 778 C C . LYS A 1 93 ? 10.420 -14.375 -4.929 1.00 90.25 93 LYS A C 1
ATOM 780 O O . LYS A 1 93 ? 10.897 -14.552 -3.808 1.00 90.25 93 LYS A O 1
ATOM 785 N N . GLY A 1 94 ? 9.111 -14.393 -5.162 1.00 85.75 94 GLY A N 1
ATOM 786 C CA . GLY A 1 94 ? 8.122 -14.668 -4.127 1.00 85.75 94 GLY A CA 1
ATOM 787 C C . GLY A 1 94 ? 8.325 -16.055 -3.520 1.00 85.75 94 GLY A C 1
ATOM 788 O O . GLY A 1 94 ? 8.303 -17.057 -4.230 1.00 85.75 94 GLY A O 1
ATOM 789 N N . LEU A 1 95 ? 8.494 -16.129 -2.198 1.00 84.31 95 LEU A N 1
ATOM 790 C CA . LEU A 1 95 ? 8.756 -17.396 -1.503 1.00 84.31 95 LEU A CA 1
ATOM 791 C C . LEU A 1 95 ? 7.554 -18.351 -1.548 1.00 84.31 95 LEU A C 1
ATOM 793 O O . LEU A 1 95 ? 7.732 -19.552 -1.719 1.00 84.31 95 LEU A O 1
ATOM 797 N N . SER A 1 96 ? 6.337 -17.814 -1.417 1.00 79.56 96 SER A N 1
ATOM 798 C CA . SER A 1 96 ? 5.112 -18.623 -1.354 1.00 79.56 96 SER A CA 1
ATOM 799 C C . SER A 1 96 ? 4.494 -18.886 -2.727 1.00 79.56 96 SER A C 1
ATOM 801 O O . SER A 1 96 ? 4.071 -20.002 -3.004 1.00 79.56 96 SER A O 1
ATOM 803 N N . HIS A 1 97 ? 4.419 -17.863 -3.585 1.00 80.25 97 HIS A N 1
ATOM 804 C CA . HIS A 1 97 ? 3.751 -17.958 -4.891 1.00 80.25 97 HIS A CA 1
ATOM 805 C C . HIS A 1 97 ? 4.726 -18.114 -6.069 1.00 80.25 97 HIS A C 1
ATOM 807 O O . HIS A 1 97 ? 4.283 -18.274 -7.201 1.00 80.25 97 HIS A O 1
ATOM 813 N N . GLY A 1 98 ? 6.043 -18.041 -5.837 1.00 85.69 98 GLY A N 1
ATOM 814 C CA . GLY A 1 98 ? 7.084 -18.263 -6.849 1.00 85.69 98 GLY A CA 1
ATOM 815 C C . GLY A 1 98 ? 7.255 -17.166 -7.907 1.00 85.69 98 GLY A C 1
ATOM 816 O O . GLY A 1 98 ? 8.260 -17.189 -8.615 1.00 85.69 98 GLY A O 1
ATOM 817 N N . GLY A 1 99 ? 6.309 -16.231 -8.014 1.00 90.12 99 GLY A N 1
ATOM 818 C CA . GLY A 1 99 ? 6.293 -15.178 -9.032 1.00 90.12 99 GLY A CA 1
ATOM 819 C C . GLY A 1 99 ? 7.242 -14.017 -8.740 1.00 90.12 99 GLY A C 1
ATOM 820 O O . GLY A 1 99 ? 7.824 -13.918 -7.656 1.00 90.12 99 GLY A O 1
ATOM 821 N N . PHE A 1 100 ? 7.387 -13.129 -9.719 1.00 95.25 100 PHE A N 1
ATOM 822 C CA . PHE A 1 100 ? 8.241 -11.950 -9.617 1.00 95.25 100 PHE A CA 1
ATOM 823 C C . PHE A 1 100 ? 7.577 -10.845 -8.785 1.00 95.25 100 PHE A C 1
ATOM 825 O O . PHE A 1 100 ? 6.430 -10.463 -9.020 1.00 95.25 100 PHE A O 1
ATOM 832 N N . LEU A 1 101 ? 8.312 -10.320 -7.810 1.00 95.19 101 LEU A N 1
ATOM 833 C CA . LEU A 1 101 ? 7.913 -9.196 -6.973 1.00 95.19 101 LEU A CA 1
ATOM 834 C C . LEU A 1 101 ? 8.774 -7.992 -7.360 1.00 95.19 101 LEU A C 1
ATOM 836 O O . LEU A 1 101 ? 9.974 -8.025 -7.097 1.00 95.19 101 LEU A O 1
ATOM 840 N N . PRO A 1 102 ? 8.215 -6.950 -7.990 1.00 97.19 102 PRO A N 1
ATOM 841 C CA . PRO A 1 102 ? 9.011 -5.850 -8.516 1.00 97.19 102 PRO A CA 1
ATOM 842 C C . PRO A 1 102 ? 9.676 -5.049 -7.396 1.00 97.19 102 PRO A C 1
ATOM 844 O O . PRO A 1 102 ? 9.197 -5.028 -6.263 1.00 97.19 102 PRO A O 1
ATOM 847 N N . THR A 1 103 ? 10.777 -4.375 -7.717 1.00 96.50 103 THR A N 1
ATOM 848 C CA . THR A 1 103 ? 11.476 -3.450 -6.811 1.00 96.50 103 THR A CA 1
ATOM 849 C C . THR A 1 103 ? 11.486 -2.033 -7.382 1.00 96.50 103 THR A C 1
ATOM 851 O O . THR A 1 103 ? 11.024 -1.789 -8.501 1.00 96.50 103 THR A O 1
ATOM 854 N N . GLY A 1 104 ? 12.036 -1.077 -6.629 1.00 95.44 104 GLY A N 1
ATOM 855 C CA . GLY A 1 104 ? 12.325 0.258 -7.159 1.00 95.44 104 GLY A CA 1
ATOM 856 C C . GLY A 1 104 ? 13.229 0.211 -8.399 1.00 95.44 104 GLY A C 1
ATOM 857 O O . GLY A 1 104 ? 13.059 1.013 -9.312 1.00 95.44 104 GLY A O 1
ATOM 858 N N . GLU A 1 105 ? 14.138 -0.764 -8.471 1.00 95.44 105 GLU A N 1
ATOM 859 C CA . GLU A 1 105 ? 14.998 -0.988 -9.637 1.00 95.44 105 GLU A CA 1
ATOM 860 C C . GLU A 1 105 ? 14.176 -1.368 -10.876 1.00 95.44 105 GLU A C 1
ATOM 862 O O . GLU A 1 105 ? 14.371 -0.782 -11.937 1.00 95.44 105 GLU A O 1
ATOM 867 N N . THR A 1 106 ? 13.167 -2.234 -10.727 1.00 96.62 106 THR A N 1
ATOM 868 C CA . THR A 1 106 ? 12.232 -2.566 -11.815 1.00 96.62 106 THR A CA 1
ATOM 869 C C . THR A 1 106 ? 11.492 -1.323 -12.321 1.00 96.62 106 THR A C 1
ATOM 871 O O . THR A 1 106 ? 11.320 -1.144 -13.527 1.00 96.62 106 THR A O 1
ATOM 874 N N . ALA A 1 107 ? 11.079 -0.425 -11.419 1.00 97.00 107 ALA A N 1
ATOM 875 C CA . ALA A 1 107 ? 10.442 0.834 -11.806 1.00 97.00 107 ALA A CA 1
ATOM 876 C C . ALA A 1 107 ? 11.404 1.754 -12.578 1.00 97.00 107 ALA A C 1
ATOM 878 O O . ALA A 1 107 ? 11.017 2.353 -13.582 1.00 97.00 107 ALA A O 1
ATOM 879 N N . VAL A 1 108 ? 12.666 1.841 -12.143 1.00 96.44 108 VAL A N 1
ATOM 880 C CA . VAL A 1 108 ? 13.713 2.595 -12.848 1.00 96.44 108 VAL A CA 1
ATOM 881 C C . VAL A 1 108 ? 13.986 2.005 -14.223 1.00 96.44 108 VAL A C 1
ATOM 883 O O . VAL A 1 108 ? 14.055 2.763 -15.184 1.00 96.44 108 VAL A O 1
ATOM 886 N N . PHE A 1 109 ? 14.090 0.685 -14.348 1.00 95.50 109 PHE A N 1
ATOM 887 C CA . PHE A 1 109 ? 14.284 0.032 -15.638 1.00 95.50 109 PHE A CA 1
ATOM 888 C C . PHE A 1 109 ? 13.204 0.429 -16.645 1.00 95.50 109 PHE A C 1
ATOM 890 O O . PHE A 1 109 ? 13.514 0.828 -17.767 1.00 95.50 109 PHE A O 1
ATOM 897 N N . LEU A 1 110 ? 11.940 0.389 -16.224 1.00 95.25 110 LEU A N 1
ATOM 898 C CA . LEU A 1 110 ? 10.823 0.695 -17.107 1.00 95.25 110 LEU A CA 1
ATOM 899 C C . LEU A 1 110 ? 10.717 2.191 -17.462 1.00 95.25 110 LEU A C 1
ATOM 901 O O . LEU A 1 110 ? 10.320 2.516 -18.579 1.00 95.25 110 LEU A O 1
ATOM 905 N N . LEU A 1 111 ? 11.057 3.100 -16.540 1.00 94.56 111 LEU A N 1
ATOM 906 C CA . LEU A 1 111 ? 10.903 4.555 -16.725 1.00 94.56 111 LEU A CA 1
ATOM 907 C C . LEU A 1 111 ? 12.140 5.257 -17.291 1.00 94.56 111 LEU A C 1
ATOM 909 O O . LEU A 1 111 ? 12.031 6.193 -18.083 1.00 94.56 111 LEU A O 1
ATOM 913 N N . ALA A 1 112 ? 13.319 4.854 -16.833 1.00 91.94 112 ALA A N 1
ATOM 914 C CA . ALA A 1 112 ? 14.586 5.509 -17.129 1.00 91.94 112 ALA A CA 1
ATOM 915 C C . ALA A 1 112 ? 15.441 4.719 -18.125 1.00 91.94 112 ALA A C 1
ATOM 917 O O . ALA A 1 112 ? 16.257 5.327 -18.820 1.00 91.94 112 ALA A O 1
ATOM 918 N N . GLY A 1 113 ? 15.267 3.395 -18.210 1.00 87.31 113 GLY A N 1
ATOM 919 C CA . GLY A 1 113 ? 16.168 2.535 -18.971 1.00 87.31 113 GLY A CA 1
ATOM 920 C C . GLY A 1 113 ? 17.612 2.704 -18.491 1.00 87.31 113 GLY A C 1
ATOM 921 O O . GLY A 1 113 ? 17.905 2.529 -17.311 1.00 87.31 113 GLY A O 1
ATOM 922 N N . ASP A 1 114 ? 18.506 3.095 -19.400 1.00 83.50 114 ASP A N 1
ATOM 923 C CA . ASP A 1 114 ? 19.929 3.358 -19.148 1.00 83.50 114 ASP A CA 1
ATOM 924 C C . ASP A 1 114 ? 20.253 4.825 -18.786 1.00 83.50 114 ASP A C 1
ATOM 926 O O . ASP A 1 114 ? 21.408 5.163 -18.514 1.00 83.50 114 ASP A O 1
ATOM 930 N N . ARG A 1 115 ? 19.251 5.714 -18.748 1.00 87.56 115 ARG A N 1
ATOM 931 C CA . ARG A 1 115 ? 19.442 7.161 -18.543 1.00 87.56 115 ARG A CA 1
ATOM 932 C C . ARG A 1 115 ? 19.586 7.505 -17.062 1.00 87.56 115 ARG A C 1
ATOM 934 O O . ARG A 1 115 ? 18.610 7.530 -16.305 1.00 87.56 115 ARG A O 1
ATOM 941 N N . VAL A 1 116 ? 20.806 7.834 -16.648 1.00 86.50 116 VAL A N 1
ATOM 942 C CA . VAL A 1 116 ? 21.151 8.125 -15.246 1.00 86.50 116 VAL A CA 1
ATOM 943 C C . VAL A 1 116 ? 20.413 9.352 -14.708 1.00 86.50 116 VAL A C 1
ATOM 945 O O . VAL A 1 116 ? 19.980 9.355 -13.556 1.00 86.50 116 VAL A O 1
ATOM 948 N N . GLU A 1 117 ? 20.210 10.380 -15.529 1.00 89.56 117 GLU A N 1
ATOM 949 C CA . GLU A 1 117 ? 19.504 11.599 -15.124 1.00 89.56 117 GLU A CA 1
ATOM 950 C C . GLU A 1 117 ? 18.055 11.279 -14.735 1.00 89.56 117 GLU A C 1
ATOM 952 O O . GLU A 1 117 ? 17.562 11.733 -13.700 1.00 89.56 117 GLU A O 1
ATOM 957 N N . ARG A 1 118 ? 17.404 10.407 -15.515 1.00 91.69 118 ARG A N 1
ATOM 958 C CA . ARG A 1 118 ? 16.014 9.992 -15.297 1.00 91.69 118 ARG A CA 1
ATOM 959 C C . ARG A 1 118 ? 15.869 9.089 -14.073 1.00 91.69 118 ARG A C 1
ATOM 961 O O . ARG A 1 118 ? 14.850 9.147 -13.389 1.00 91.69 118 ARG A O 1
ATOM 968 N N . ARG A 1 119 ? 16.903 8.316 -13.718 1.00 93.25 119 ARG A N 1
ATOM 969 C CA . ARG A 1 119 ? 16.922 7.490 -12.496 1.00 93.25 119 ARG A CA 1
ATOM 970 C C . ARG A 1 119 ? 16.660 8.317 -11.236 1.00 93.25 119 ARG A C 1
ATOM 972 O O . ARG A 1 119 ? 15.883 7.896 -10.382 1.00 93.25 119 ARG A O 1
ATOM 979 N N . LEU A 1 120 ? 17.282 9.492 -11.115 1.00 90.12 120 LEU A N 1
ATOM 980 C CA . LEU A 1 120 ? 17.096 10.366 -9.950 1.00 90.12 120 LEU A CA 1
ATOM 981 C C . LEU A 1 120 ? 15.671 10.919 -9.858 1.00 90.12 120 LEU A C 1
ATOM 983 O O . LEU A 1 120 ? 15.168 11.132 -8.757 1.00 90.12 120 LEU A O 1
ATOM 987 N N . GLU A 1 121 ? 15.013 11.129 -10.995 1.00 91.94 121 GLU A N 1
ATOM 988 C CA . GLU A 1 121 ? 13.625 11.585 -11.049 1.00 91.94 121 GLU A CA 1
ATOM 989 C C . GLU A 1 121 ? 12.669 10.479 -10.589 1.00 91.94 121 GLU A C 1
ATOM 991 O O . GLU A 1 121 ? 11.793 10.740 -9.768 1.00 91.94 121 GLU A O 1
ATOM 996 N N . VAL A 1 122 ? 12.906 9.229 -10.999 1.00 93.81 122 VAL A N 1
ATOM 997 C CA . VAL A 1 122 ? 12.129 8.065 -10.536 1.00 93.81 122 VAL A CA 1
ATOM 998 C C . VAL A 1 122 ? 12.305 7.831 -9.034 1.00 93.81 122 VAL A C 1
ATOM 1000 O O . VAL A 1 122 ? 11.332 7.555 -8.338 1.00 93.81 122 VAL A O 1
ATOM 1003 N N . VAL A 1 123 ? 13.519 8.009 -8.494 1.00 92.94 123 VAL A N 1
ATOM 1004 C CA . VAL A 1 123 ? 13.769 7.909 -7.041 1.00 92.94 123 VAL A CA 1
ATOM 1005 C C . VAL A 1 123 ? 12.868 8.859 -6.251 1.00 92.94 123 VAL A C 1
ATOM 1007 O O . VAL A 1 123 ? 12.424 8.497 -5.162 1.00 92.94 123 VAL A O 1
ATOM 1010 N N . ARG A 1 124 ? 12.563 10.051 -6.784 1.00 91.44 124 ARG A N 1
ATOM 1011 C CA . ARG A 1 124 ? 11.691 11.025 -6.110 1.00 91.44 124 ARG A CA 1
ATOM 1012 C C . ARG A 1 124 ? 10.261 10.517 -5.935 1.00 91.44 124 ARG A C 1
ATOM 1014 O O . ARG A 1 124 ? 9.634 10.931 -4.973 1.00 91.44 124 ARG A O 1
ATOM 1021 N N . LEU A 1 125 ? 9.773 9.595 -6.772 1.00 91.69 125 LEU A N 1
ATOM 1022 C CA . LEU A 1 125 ? 8.427 9.012 -6.636 1.00 91.69 125 LEU A CA 1
ATOM 1023 C C . LEU A 1 125 ? 8.255 8.196 -5.344 1.00 91.69 125 LEU A C 1
ATOM 1025 O O . LEU A 1 125 ? 7.134 8.009 -4.874 1.00 91.69 125 LEU A O 1
ATOM 1029 N N . PHE A 1 126 ? 9.363 7.720 -4.770 1.00 90.12 126 PHE A N 1
ATOM 1030 C CA . PHE A 1 126 ? 9.391 6.871 -3.575 1.00 90.12 126 PHE A CA 1
ATOM 1031 C C . PHE A 1 126 ? 9.885 7.603 -2.322 1.00 90.12 126 PHE A C 1
ATOM 1033 O O . PHE A 1 126 ? 10.121 6.968 -1.295 1.00 90.12 126 PHE A O 1
ATOM 1040 N N . ARG A 1 127 ? 10.093 8.922 -2.400 1.00 86.12 127 ARG A N 1
ATOM 1041 C CA . ARG A 1 127 ? 10.489 9.740 -1.248 1.00 86.12 127 ARG A CA 1
ATOM 1042 C C . ARG A 1 127 ? 9.273 10.197 -0.446 1.00 86.12 127 ARG A C 1
ATOM 1044 O O . ARG A 1 127 ? 8.150 10.194 -0.946 1.00 86.12 127 ARG A O 1
ATOM 1051 N N . GLU A 1 128 ? 9.522 10.601 0.796 1.00 73.62 128 GLU A N 1
ATOM 1052 C CA . GLU A 1 128 ? 8.489 10.994 1.759 1.00 73.62 128 GLU A CA 1
ATOM 1053 C C . GLU A 1 128 ? 7.646 12.183 1.277 1.00 73.62 128 GLU A C 1
ATOM 1055 O O . GLU A 1 128 ? 6.469 12.290 1.618 1.00 73.62 128 GLU A O 1
ATOM 1060 N N . GLU A 1 129 ? 8.225 13.046 0.437 1.00 77.62 129 GLU A N 1
ATOM 1061 C CA . GLU A 1 129 ? 7.558 14.219 -0.124 1.00 77.62 129 GLU A CA 1
ATOM 1062 C C . GLU A 1 129 ? 6.596 13.884 -1.271 1.00 77.62 129 GLU A C 1
ATOM 1064 O O . GLU A 1 129 ? 5.817 14.738 -1.695 1.00 77.62 129 GLU A O 1
ATOM 1069 N N . HIS A 1 130 ? 6.659 12.667 -1.816 1.00 83.50 130 HIS A N 1
ATOM 1070 C CA . HIS A 1 130 ? 5.834 12.283 -2.950 1.00 83.50 130 HIS A CA 1
ATOM 1071 C C . HIS A 1 130 ? 4.453 11.793 -2.516 1.00 83.50 130 HIS A C 1
ATOM 1073 O O . HIS A 1 130 ? 4.275 11.174 -1.465 1.00 83.50 130 HIS A O 1
ATOM 1079 N N . ARG A 1 131 ? 3.463 11.998 -3.391 1.00 77.62 131 ARG A N 1
ATOM 1080 C CA . ARG A 1 131 ? 2.056 11.645 -3.162 1.00 77.62 131 ARG A CA 1
ATOM 1081 C C . ARG A 1 131 ? 1.863 10.173 -2.799 1.00 77.62 131 ARG A C 1
ATOM 1083 O O . ARG A 1 131 ? 1.028 9.860 -1.960 1.00 77.62 131 ARG A O 1
ATOM 1090 N N . PHE A 1 132 ? 2.651 9.268 -3.377 1.00 81.62 132 PHE A N 1
ATOM 1091 C CA . PHE A 1 132 ? 2.590 7.846 -3.025 1.00 81.62 132 PHE A CA 1
ATOM 1092 C C . PHE A 1 132 ? 2.886 7.573 -1.557 1.00 81.62 132 PHE A C 1
ATOM 1094 O O . PHE A 1 132 ? 2.195 6.747 -0.960 1.00 81.62 132 PHE A O 1
ATOM 1101 N N . HIS A 1 133 ? 3.850 8.291 -0.982 1.00 75.94 133 HIS A N 1
ATOM 1102 C CA . HIS A 1 133 ? 4.174 8.172 0.427 1.00 75.94 133 HIS A CA 1
ATOM 1103 C C . HIS A 1 133 ? 3.168 8.940 1.288 1.00 75.94 133 HIS A C 1
ATOM 1105 O O . HIS A 1 133 ? 2.593 8.358 2.200 1.00 75.94 133 HIS A O 1
ATOM 1111 N N . MET A 1 134 ? 2.883 10.204 0.950 1.00 66.00 134 MET A N 1
ATOM 1112 C CA . MET A 1 134 ? 1.938 11.059 1.691 1.00 66.00 134 MET A CA 1
ATOM 1113 C C . MET A 1 134 ? 0.535 10.458 1.819 1.00 66.00 134 MET A C 1
ATOM 1115 O O . MET A 1 134 ? -0.153 10.684 2.810 1.00 66.00 134 MET A O 1
ATOM 1119 N N . TYR A 1 135 ? 0.099 9.717 0.802 1.00 69.88 135 TYR A N 1
ATOM 1120 C CA . TYR A 1 135 ? -1.217 9.093 0.761 1.00 69.88 135 TYR A CA 1
ATOM 1121 C C . TYR A 1 135 ? -1.185 7.576 0.938 1.00 69.88 135 TYR A C 1
ATOM 1123 O O . TYR A 1 135 ? -2.225 6.931 0.818 1.00 69.88 135 TYR A O 1
ATOM 1131 N N . HIS A 1 136 ? -0.012 7.007 1.220 1.00 72.00 136 HIS A N 1
ATOM 1132 C CA . HIS A 1 136 ? 0.166 5.581 1.496 1.00 72.00 136 HIS A CA 1
ATOM 1133 C C . HIS A 1 136 ? -0.426 4.687 0.408 1.00 72.00 136 HIS A C 1
ATOM 1135 O O . HIS A 1 136 ? -1.171 3.747 0.676 1.00 72.00 136 HIS A O 1
ATOM 1141 N N . VAL A 1 137 ? -0.110 5.007 -0.843 1.00 82.00 137 VAL A N 1
ATOM 1142 C CA . VAL A 1 137 ? -0.578 4.252 -2.007 1.00 82.00 137 VAL A CA 1
ATOM 1143 C C . VAL A 1 137 ? 0.457 3.195 -2.375 1.00 82.00 137 VAL A C 1
ATOM 1145 O O . VAL A 1 137 ? 0.134 2.012 -2.403 1.00 82.00 137 VAL A O 1
ATOM 1148 N N . VAL A 1 138 ? 1.710 3.603 -2.590 1.00 89.25 138 VAL A N 1
ATOM 1149 C CA . VAL A 1 138 ? 2.817 2.725 -2.996 1.00 89.25 138 VAL A CA 1
ATOM 1150 C C . VAL A 1 138 ? 4.074 3.065 -2.194 1.00 89.25 138 VAL A C 1
ATOM 1152 O O . VAL A 1 138 ? 4.334 4.233 -1.913 1.00 89.25 138 VAL A O 1
ATOM 1155 N N . GLY A 1 139 ? 4.870 2.052 -1.849 1.00 89.31 139 GLY A N 1
ATOM 1156 C CA . GLY A 1 139 ? 6.136 2.211 -1.133 1.00 89.31 139 GLY A CA 1
ATOM 1157 C C . GLY A 1 139 ? 7.163 1.133 -1.478 1.00 89.31 139 GLY A C 1
ATOM 1158 O O . GLY A 1 139 ? 6.851 0.154 -2.160 1.00 89.31 139 GLY A O 1
ATOM 1159 N N . LEU A 1 140 ? 8.397 1.332 -1.006 1.00 90.00 140 LEU A N 1
ATOM 1160 C CA . LEU A 1 140 ? 9.484 0.354 -1.091 1.00 90.00 140 LEU A CA 1
ATOM 1161 C C . LEU A 1 140 ? 9.753 -0.230 0.299 1.00 90.00 140 LEU A C 1
ATOM 1163 O O . LEU A 1 140 ? 10.008 0.517 1.241 1.00 90.00 140 LEU A O 1
ATOM 1167 N N . GLU A 1 141 ? 9.728 -1.556 0.427 1.00 85.81 141 GLU A N 1
ATOM 1168 C CA . GLU A 1 141 ? 9.913 -2.252 1.704 1.00 85.81 141 GLU A CA 1
ATOM 1169 C C . GLU A 1 141 ? 11.009 -3.322 1.648 1.00 85.81 141 GLU A C 1
ATOM 1171 O O . GLU A 1 141 ? 11.262 -3.948 0.621 1.00 85.81 141 GLU A O 1
ATOM 1176 N N . GLY A 1 142 ? 11.641 -3.566 2.798 1.00 77.38 142 GLY A N 1
ATOM 1177 C CA . GLY A 1 142 ? 12.463 -4.754 3.033 1.00 77.38 142 GLY A CA 1
ATOM 1178 C C . GLY A 1 142 ? 13.816 -4.803 2.313 1.00 77.38 142 GLY A C 1
ATOM 1179 O O . GLY A 1 142 ? 14.409 -5.877 2.235 1.00 77.38 142 GLY A O 1
ATOM 1180 N N . ALA A 1 143 ? 14.342 -3.672 1.831 1.00 76.31 143 ALA A N 1
ATOM 1181 C CA . ALA A 1 143 ? 15.752 -3.607 1.444 1.00 76.31 143 ALA A CA 1
ATOM 1182 C C . ALA A 1 143 ? 16.627 -4.029 2.644 1.00 76.31 143 ALA A C 1
ATOM 1184 O O . ALA A 1 143 ? 16.464 -3.508 3.750 1.00 76.31 143 ALA A O 1
ATOM 1185 N N . GLY A 1 144 ? 17.511 -5.010 2.447 1.00 72.94 144 GLY A N 1
ATOM 1186 C CA . GLY A 1 144 ? 18.424 -5.478 3.490 1.00 72.94 144 GLY A CA 1
ATOM 1187 C C . GLY A 1 144 ? 19.382 -4.375 3.957 1.00 72.94 144 GLY A C 1
ATOM 1188 O O . GLY A 1 144 ? 19.619 -3.391 3.258 1.00 72.94 144 GLY A O 1
ATOM 1189 N N . ASN A 1 145 ? 19.967 -4.530 5.146 1.00 75.62 145 ASN A N 1
ATOM 1190 C CA . ASN A 1 145 ? 20.958 -3.569 5.638 1.00 75.62 145 ASN A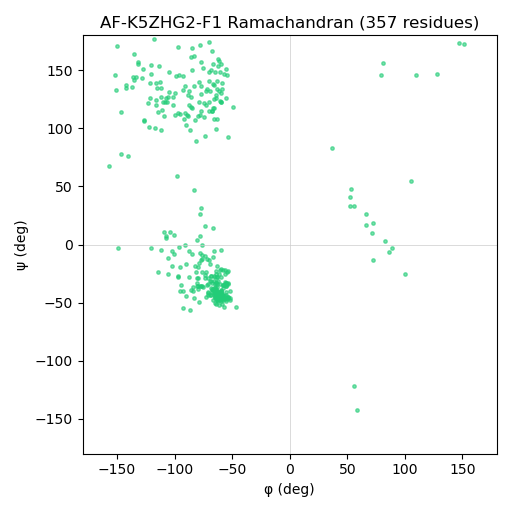 CA 1
ATOM 1191 C C . ASN A 1 145 ? 22.159 -3.490 4.681 1.00 75.62 145 ASN A C 1
ATOM 1193 O O . ASN A 1 145 ? 22.828 -4.495 4.452 1.00 75.62 145 ASN A O 1
ATOM 1197 N N . GLY A 1 146 ? 22.454 -2.290 4.175 1.00 81.44 146 GLY A N 1
ATOM 1198 C CA . GLY A 1 146 ? 23.554 -2.048 3.234 1.00 81.44 146 GLY A CA 1
ATOM 1199 C C . GLY A 1 146 ? 23.184 -2.210 1.756 1.00 81.44 146 GLY A C 1
ATOM 1200 O O . GLY A 1 146 ? 24.020 -1.921 0.903 1.00 81.44 146 GLY A O 1
ATOM 1201 N N . GLU A 1 147 ? 21.950 -2.614 1.447 1.00 88.69 147 GLU A N 1
ATOM 1202 C CA . GLU A 1 147 ? 21.451 -2.677 0.073 1.00 88.69 147 GLU A CA 1
ATOM 1203 C C . GLU A 1 147 ? 21.118 -1.278 -0.480 1.00 88.69 147 GLU A C 1
ATOM 1205 O O . GLU A 1 147 ? 20.736 -0.374 0.277 1.00 88.69 147 GLU A O 1
ATOM 1210 N N . PRO A 1 148 ? 21.214 -1.074 -1.807 1.00 89.94 148 PRO A N 1
ATOM 1211 C CA . PRO A 1 148 ? 20.720 0.134 -2.455 1.00 89.94 148 PRO A CA 1
ATOM 1212 C C . PRO A 1 148 ? 19.241 0.409 -2.147 1.00 89.94 148 PRO A C 1
ATOM 1214 O O . PRO A 1 148 ? 18.418 -0.499 -2.084 1.00 89.94 148 PRO A O 1
ATOM 1217 N N . PHE A 1 149 ? 18.875 1.691 -2.050 1.00 90.69 149 PHE A N 1
ATOM 1218 C CA . PHE A 1 149 ? 17.497 2.126 -1.768 1.00 90.69 149 PHE A CA 1
ATOM 1219 C C . PHE A 1 149 ? 16.449 1.499 -2.710 1.00 90.69 149 PHE A C 1
ATOM 1221 O O . PHE A 1 149 ? 15.373 1.096 -2.277 1.00 90.69 149 PHE A O 1
ATOM 1228 N N . LEU A 1 150 ? 16.780 1.378 -3.998 1.00 93.56 150 LEU A N 1
ATOM 1229 C CA . LEU A 1 150 ? 15.889 0.841 -5.030 1.00 93.56 150 LEU A CA 1
ATOM 1230 C C . LEU A 1 150 ? 15.779 -0.694 -5.020 1.00 93.56 150 LEU A C 1
ATOM 1232 O O . LEU A 1 150 ? 14.917 -1.239 -5.707 1.00 93.56 150 LEU A O 1
ATOM 1236 N N . SER A 1 151 ? 16.589 -1.392 -4.217 1.00 93.25 151 SER A N 1
ATOM 1237 C CA . SER A 1 151 ? 16.482 -2.844 -4.023 1.00 93.25 151 SER A CA 1
ATOM 1238 C C . SER A 1 151 ? 15.259 -3.245 -3.194 1.00 93.25 151 SER A C 1
ATOM 1240 O O . SER A 1 151 ? 14.926 -4.428 -3.136 1.00 93.25 151 SER A O 1
ATOM 1242 N N . GLY A 1 152 ? 14.587 -2.284 -2.546 1.00 92.00 152 GLY A N 1
ATOM 1243 C CA . GLY A 1 152 ? 13.361 -2.531 -1.791 1.00 92.00 152 GLY A CA 1
ATOM 1244 C C . GLY A 1 152 ? 12.227 -3.035 -2.683 1.00 92.00 152 GLY A C 1
ATOM 1245 O O . GLY A 1 152 ? 12.054 -2.564 -3.809 1.00 92.00 152 GLY A O 1
ATOM 1246 N N . GLN A 1 153 ? 11.448 -3.984 -2.167 1.00 94.69 153 GLN A N 1
ATOM 1247 C CA . GLN A 1 153 ? 10.266 -4.521 -2.826 1.00 94.69 153 GLN A CA 1
ATOM 1248 C C . GLN A 1 153 ? 9.217 -3.419 -2.986 1.00 94.69 153 GLN A C 1
ATOM 1250 O O . GLN A 1 153 ? 8.801 -2.803 -2.006 1.00 94.69 153 GLN A O 1
ATOM 1255 N N . LEU A 1 154 ? 8.750 -3.217 -4.212 1.00 95.50 154 LEU A N 1
ATOM 1256 C CA . LEU A 1 154 ? 7.645 -2.331 -4.525 1.00 95.50 154 LEU A CA 1
ATOM 1257 C C . LEU A 1 154 ? 6.336 -2.966 -4.057 1.00 95.50 154 LEU A C 1
ATOM 1259 O O . LEU A 1 154 ? 5.963 -4.054 -4.502 1.00 95.50 154 LEU A O 1
ATOM 1263 N N . ARG A 1 155 ? 5.638 -2.278 -3.156 1.00 90.94 155 ARG A N 1
ATOM 1264 C CA . ARG A 1 155 ? 4.369 -2.734 -2.594 1.00 90.94 155 ARG A CA 1
ATOM 1265 C C . ARG A 1 155 ? 3.302 -1.671 -2.711 1.00 90.94 155 ARG A C 1
ATOM 1267 O O . ARG A 1 155 ? 3.563 -0.482 -2.536 1.00 90.94 155 ARG A O 1
ATOM 1274 N N . ILE A 1 156 ? 2.091 -2.139 -2.968 1.00 90.06 156 ILE A N 1
ATOM 1275 C CA . ILE A 1 156 ? 0.884 -1.338 -2.877 1.00 90.06 156 ILE A CA 1
ATOM 1276 C C . ILE A 1 156 ? 0.232 -1.547 -1.511 1.00 90.06 156 ILE A C 1
ATOM 1278 O O . ILE A 1 156 ? 0.317 -2.634 -0.935 1.00 90.06 156 ILE A O 1
ATOM 1282 N N . SER A 1 157 ? -0.395 -0.507 -0.971 1.00 83.69 157 SER A N 1
ATOM 1283 C CA . SER A 1 157 ? -1.027 -0.608 0.339 1.00 83.69 157 SER A CA 1
ATOM 1284 C C . SER A 1 157 ? -2.270 -1.496 0.322 1.00 83.69 157 SER A C 1
ATOM 1286 O O . SER A 1 157 ? -3.025 -1.564 -0.651 1.00 83.69 157 SER A O 1
ATOM 1288 N N . GLU A 1 158 ? -2.515 -2.164 1.448 1.00 80.44 158 GLU A N 1
ATOM 1289 C CA . GLU A 1 158 ? -3.708 -2.995 1.626 1.00 80.44 158 GLU A CA 1
ATOM 1290 C C . GLU A 1 158 ? -5.004 -2.185 1.567 1.00 80.44 158 GLU A C 1
ATOM 1292 O O . GLU A 1 158 ? -6.002 -2.684 1.058 1.00 80.44 158 GLU A O 1
ATOM 1297 N N . ASP A 1 159 ? -4.989 -0.939 2.057 1.00 74.62 159 ASP A N 1
ATOM 1298 C CA . ASP A 1 159 ? -6.137 -0.029 1.953 1.00 74.62 159 ASP A CA 1
ATOM 1299 C C . ASP A 1 159 ? -6.509 0.200 0.486 1.00 74.62 159 ASP A C 1
ATOM 1301 O O . ASP A 1 159 ? -7.674 0.072 0.107 1.00 74.62 159 ASP A O 1
ATOM 1305 N N . PHE A 1 160 ? -5.504 0.453 -0.358 1.00 80.94 160 PHE A N 1
ATOM 1306 C CA . PHE A 1 160 ? -5.720 0.655 -1.781 1.00 80.94 160 PHE A CA 1
ATOM 1307 C C . PHE A 1 160 ? -6.249 -0.615 -2.460 1.00 80.94 160 PHE A C 1
ATOM 1309 O O . PHE A 1 160 ? -7.213 -0.544 -3.221 1.00 80.94 160 PHE A O 1
ATOM 1316 N N . LEU A 1 161 ? -5.679 -1.788 -2.154 1.00 82.88 161 LEU A N 1
ATOM 1317 C CA . LEU A 1 161 ? -6.163 -3.074 -2.679 1.00 82.88 161 LEU A CA 1
ATOM 1318 C C . LEU A 1 161 ? -7.598 -3.386 -2.242 1.00 82.88 161 LEU A C 1
ATOM 1320 O O . LEU A 1 161 ? -8.398 -3.881 -3.042 1.00 82.88 161 LEU A O 1
ATOM 1324 N N . TYR A 1 162 ? -7.929 -3.090 -0.985 1.00 79.56 162 TYR A N 1
ATOM 1325 C CA . TYR A 1 162 ? -9.269 -3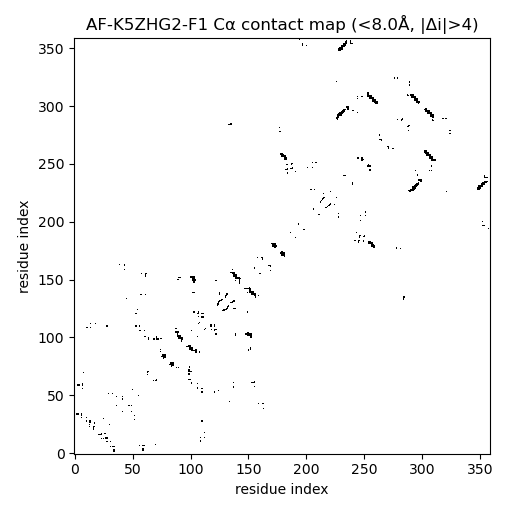.282 -0.452 1.00 79.56 162 TYR A CA 1
ATOM 1326 C C . TYR A 1 162 ? -10.270 -2.386 -1.177 1.00 79.56 162 TYR A C 1
ATOM 1328 O O . TYR A 1 162 ? -11.258 -2.890 -1.701 1.00 79.56 162 TYR A O 1
ATOM 1336 N N . ARG A 1 163 ? -9.984 -1.083 -1.286 1.00 77.19 163 ARG A N 1
ATOM 1337 C CA . ARG A 1 163 ? -10.846 -0.123 -1.995 1.00 77.19 163 ARG A CA 1
ATOM 1338 C C . ARG A 1 163 ? -10.975 -0.440 -3.483 1.00 77.19 163 ARG A C 1
ATOM 1340 O O . ARG A 1 163 ? -11.988 -0.108 -4.092 1.00 77.19 163 ARG A O 1
ATOM 1347 N N . LEU A 1 164 ? -9.961 -1.070 -4.077 1.00 79.88 164 LEU A N 1
ATOM 1348 C CA . LEU A 1 164 ? -10.015 -1.518 -5.463 1.00 79.88 164 LEU A CA 1
ATOM 1349 C C . LEU A 1 164 ? -10.968 -2.709 -5.656 1.00 79.88 164 LEU A C 1
ATOM 1351 O O . LEU A 1 164 ? -11.598 -2.823 -6.707 1.00 79.88 164 LEU A O 1
ATOM 1355 N N . SER A 1 165 ? -11.054 -3.591 -4.659 1.00 74.56 165 SER A N 1
ATOM 1356 C CA . SER A 1 165 ? -11.789 -4.860 -4.741 1.00 74.56 165 SER A CA 1
ATOM 1357 C C . SER A 1 165 ? -13.203 -4.785 -4.157 1.00 74.56 165 SER A C 1
ATOM 1359 O O . SER A 1 165 ? -14.076 -5.545 -4.571 1.00 74.56 165 SER A O 1
ATOM 1361 N N . PHE A 1 166 ? -13.435 -3.888 -3.196 1.00 69.31 166 PHE A N 1
ATOM 1362 C CA . PHE A 1 166 ? -14.666 -3.798 -2.415 1.00 69.31 166 PHE A CA 1
ATOM 1363 C C . PHE A 1 166 ? -15.173 -2.355 -2.319 1.00 69.31 166 PHE A C 1
ATOM 1365 O O . PHE A 1 166 ? -14.399 -1.411 -2.163 1.00 69.31 166 PHE A O 1
ATOM 1372 N N . GLU A 1 167 ? -16.497 -2.185 -2.337 1.00 58.28 167 GLU A N 1
ATOM 1373 C CA . GLU A 1 167 ? -17.136 -0.912 -1.997 1.00 58.28 167 GLU A CA 1
ATOM 1374 C C . GLU A 1 167 ? -17.166 -0.738 -0.469 1.00 58.28 167 GLU A C 1
ATOM 1376 O O . GLU A 1 167 ? -17.861 -1.467 0.241 1.00 58.28 167 GLU A O 1
ATOM 1381 N N . GLY A 1 168 ? -16.401 0.222 0.056 1.00 56.62 168 GLY A N 1
ATOM 1382 C CA . GLY A 1 168 ? -16.408 0.577 1.478 1.00 56.62 168 GLY A CA 1
ATOM 1383 C C . GLY A 1 168 ? -15.050 1.039 2.006 1.00 56.62 168 GLY A C 1
ATOM 1384 O O . GLY A 1 168 ? -14.036 0.979 1.316 1.00 56.62 168 GLY A O 1
ATOM 1385 N N . GLU A 1 169 ? -15.026 1.506 3.254 1.00 57.78 169 GLU A N 1
ATOM 1386 C CA . GLU A 1 169 ? -13.777 1.834 3.949 1.00 57.78 169 GLU A CA 1
ATOM 1387 C C . GLU A 1 169 ? -13.084 0.560 4.442 1.00 57.78 169 GLU A C 1
ATOM 1389 O O . GLU A 1 169 ? -13.728 -0.312 5.033 1.00 57.78 169 GLU A O 1
ATOM 1394 N N . TYR A 1 170 ? -11.764 0.472 4.255 1.00 60.66 170 TYR A N 1
ATOM 1395 C CA . TYR A 1 170 ? -10.970 -0.587 4.868 1.00 60.66 170 TYR A CA 1
ATOM 1396 C C . TYR A 1 170 ? -10.949 -0.394 6.388 1.00 60.66 170 TYR A C 1
ATOM 1398 O O . TYR A 1 170 ? -10.417 0.588 6.915 1.00 60.66 170 TYR A O 1
ATOM 1406 N N . LYS A 1 171 ? -11.543 -1.347 7.109 1.00 63.03 171 LYS A N 1
ATOM 1407 C CA . LYS A 1 171 ? -11.542 -1.391 8.575 1.00 63.03 171 LYS A CA 1
ATOM 1408 C C . LYS A 1 171 ? -10.689 -2.579 8.999 1.00 63.03 171 LYS A C 1
ATOM 1410 O O . LYS A 1 171 ? -11.181 -3.703 8.935 1.00 63.03 171 LYS A O 1
ATOM 1415 N N . PRO A 1 172 ? -9.416 -2.374 9.375 1.00 58.50 172 PRO A N 1
ATOM 1416 C CA . PRO A 1 172 ? -8.548 -3.492 9.692 1.00 58.50 172 PRO A CA 1
ATOM 1417 C C . PRO A 1 172 ? -9.047 -4.194 10.956 1.00 58.50 172 PRO A C 1
ATOM 1419 O O . PRO A 1 172 ? -9.058 -3.615 12.045 1.00 58.50 172 PRO A O 1
ATOM 1422 N N . ASP A 1 173 ? -9.422 -5.457 10.799 1.00 54.84 173 ASP A N 1
ATOM 1423 C CA . ASP A 1 173 ? -9.592 -6.400 11.893 1.00 54.84 173 ASP A CA 1
ATOM 1424 C C . ASP A 1 173 ? -8.331 -7.269 11.948 1.00 54.84 173 ASP A C 1
ATOM 1426 O O . ASP A 1 173 ? -8.068 -8.027 11.025 1.00 54.84 173 ASP A O 1
ATOM 1430 N N . TYR A 1 174 ? -7.529 -7.104 13.008 1.00 47.34 174 TYR A N 1
ATOM 1431 C CA . TYR A 1 174 ? -6.356 -7.921 13.365 1.00 47.34 174 TYR A CA 1
ATOM 1432 C C . TYR A 1 174 ? -5.511 -8.407 12.168 1.00 47.34 174 TYR A C 1
ATOM 1434 O O . TYR A 1 174 ? -5.649 -9.545 11.724 1.00 47.34 174 TYR A O 1
ATOM 1442 N N . ASN A 1 175 ? -4.597 -7.571 11.664 1.00 50.06 175 ASN A N 1
ATOM 1443 C CA . ASN A 1 175 ? -3.645 -8.006 10.636 1.00 50.06 175 ASN A CA 1
ATOM 1444 C C . ASN A 1 175 ? -2.280 -8.353 11.266 1.00 50.06 175 ASN A C 1
ATOM 1446 O O . ASN A 1 175 ? -1.841 -7.675 12.193 1.00 50.06 175 ASN A O 1
ATOM 1450 N N . MET A 1 176 ? -1.579 -9.367 10.738 1.00 44.38 176 MET A N 1
ATOM 1451 C CA . MET A 1 176 ? -0.217 -9.758 11.147 1.00 44.38 176 MET A CA 1
ATOM 1452 C C . MET A 1 176 ? 0.790 -8.594 11.096 1.00 44.38 176 MET A C 1
ATOM 1454 O O . MET A 1 176 ? 1.792 -8.637 11.801 1.00 44.38 176 MET A O 1
ATOM 1458 N N . GLY A 1 177 ? 0.522 -7.553 10.299 1.00 50.19 177 GLY A N 1
ATOM 1459 C CA . GLY A 1 177 ? 1.360 -6.354 10.210 1.00 50.19 177 GLY A CA 1
ATOM 1460 C C . GLY A 1 177 ? 1.005 -5.215 11.173 1.00 50.19 177 GLY A C 1
ATOM 1461 O O . GLY A 1 177 ? 1.838 -4.338 11.366 1.00 50.19 177 GLY A O 1
ATOM 1462 N N . PHE A 1 178 ? -0.191 -5.199 11.780 1.00 56.91 178 PHE A N 1
ATOM 1463 C CA . PHE A 1 178 ? -0.648 -4.083 12.618 1.00 56.91 178 PHE A CA 1
ATOM 1464 C C . PHE A 1 178 ? -1.529 -4.560 13.785 1.00 56.91 178 PHE A C 1
ATOM 1466 O O . PHE A 1 178 ? -2.652 -5.032 13.600 1.00 56.91 178 PHE A O 1
ATOM 1473 N N . LEU A 1 179 ? -1.017 -4.392 15.009 1.00 61.84 179 LEU A N 1
ATOM 1474 C CA . LEU A 1 179 ? -1.531 -4.968 16.263 1.00 61.84 179 LEU A CA 1
ATOM 1475 C C . LEU A 1 179 ? -2.781 -4.267 16.834 1.00 61.84 179 LEU A C 1
ATOM 1477 O O . LEU A 1 179 ? -2.961 -4.208 18.053 1.00 61.84 179 LEU A O 1
ATOM 1481 N N . ALA A 1 180 ? -3.648 -3.715 15.985 1.00 67.12 180 ALA A N 1
ATOM 1482 C CA . ALA A 1 180 ? -4.886 -3.084 16.422 1.00 67.12 180 ALA A CA 1
ATOM 1483 C C . ALA A 1 180 ? -6.102 -3.964 16.130 1.00 67.12 180 ALA A C 1
ATOM 1485 O O . ALA A 1 180 ? -6.315 -4.438 15.015 1.00 67.12 180 ALA A O 1
ATOM 1486 N N . LYS A 1 181 ? -6.946 -4.135 17.146 1.00 72.00 181 LYS A N 1
ATOM 1487 C CA . LYS A 1 181 ? -8.230 -4.821 17.049 1.00 72.00 181 LYS A CA 1
ATOM 1488 C C . LYS A 1 181 ? -9.360 -3.813 17.153 1.00 72.00 181 LYS A C 1
ATOM 1490 O O . LYS A 1 181 ? -9.466 -3.138 18.178 1.00 72.00 181 LYS A O 1
ATOM 1495 N N . ARG A 1 182 ? -10.243 -3.741 16.159 1.00 75.44 182 ARG A N 1
ATOM 1496 C CA . ARG A 1 182 ? -11.475 -2.964 16.302 1.00 75.44 182 ARG A CA 1
ATOM 1497 C C . ARG A 1 182 ? -12.329 -3.559 17.421 1.00 75.44 182 ARG A C 1
ATOM 1499 O O . ARG A 1 182 ? -12.505 -4.774 17.524 1.00 75.44 182 ARG A O 1
ATOM 1506 N N . ILE A 1 183 ? -12.844 -2.698 18.286 1.00 80.06 183 ILE A N 1
ATOM 1507 C CA . ILE A 1 183 ? -13.769 -3.070 19.349 1.00 80.06 183 ILE A CA 1
ATOM 1508 C C . ILE A 1 183 ? -15.070 -2.294 19.180 1.00 80.06 183 ILE A C 1
ATOM 1510 O O . ILE A 1 183 ? -15.079 -1.110 18.857 1.00 80.06 183 ILE A O 1
ATOM 1514 N N . SER A 1 184 ? -16.184 -2.984 19.390 1.00 82.12 184 SER A N 1
ATOM 1515 C CA . SER A 1 184 ? -17.526 -2.416 19.323 1.00 82.12 184 SER A CA 1
ATOM 1516 C C . SER A 1 184 ? -18.353 -2.906 20.508 1.00 82.12 184 SER A C 1
ATOM 1518 O O . SER A 1 184 ? -17.968 -3.847 21.205 1.00 82.12 184 SER A O 1
ATOM 1520 N N . THR A 1 185 ? -19.474 -2.237 20.765 1.00 83.19 185 THR A N 1
ATOM 1521 C CA . THR A 1 185 ? -20.409 -2.596 21.832 1.00 83.19 185 THR A CA 1
ATOM 1522 C C . THR A 1 185 ? -21.844 -2.545 21.322 1.00 83.19 185 THR A C 1
ATOM 1524 O O . THR A 1 185 ? -22.212 -1.660 20.546 1.00 83.19 185 THR A O 1
ATOM 1527 N N . ALA A 1 186 ? -22.663 -3.499 21.767 1.00 84.12 186 ALA A N 1
ATOM 1528 C CA . ALA A 1 186 ? -24.098 -3.499 21.501 1.00 84.12 186 ALA A CA 1
ATOM 1529 C C . ALA A 1 186 ? -24.848 -2.476 22.374 1.00 84.12 186 ALA A C 1
ATOM 1531 O O . ALA A 1 186 ? -25.893 -1.988 21.953 1.00 84.12 186 ALA A O 1
ATOM 1532 N N . LEU A 1 187 ? -24.287 -2.097 23.529 1.00 83.69 187 LEU A N 1
ATOM 1533 C CA . LEU A 1 187 ? -24.898 -1.158 24.477 1.00 83.69 187 LEU A CA 1
ATOM 1534 C C . LEU A 1 187 ? -24.964 0.265 23.915 1.00 83.69 187 LEU A C 1
ATOM 1536 O O . LEU A 1 187 ? -24.124 0.663 23.102 1.00 83.69 187 LEU A O 1
ATOM 1540 N N . ASN A 1 188 ? -25.963 1.025 24.339 1.00 85.44 188 ASN A N 1
ATOM 1541 C CA . ASN A 1 188 ? -26.140 2.437 24.022 1.00 85.44 188 ASN A CA 1
ATOM 1542 C C . ASN A 1 188 ? -25.607 3.327 25.153 1.00 85.44 188 ASN A C 1
ATOM 1544 O O . ASN A 1 188 ? -25.241 2.843 26.224 1.00 85.44 188 ASN A O 1
ATOM 1548 N N . TRP A 1 189 ? -25.513 4.636 24.899 1.00 83.44 189 TRP A N 1
ATOM 1549 C CA . TRP A 1 189 ? -24.981 5.597 25.873 1.00 83.44 189 TRP A CA 1
ATOM 1550 C C . TRP A 1 189 ? -25.808 5.616 27.163 1.00 83.44 189 TRP A C 1
ATOM 1552 O O . TRP A 1 189 ? -25.272 5.770 28.255 1.00 83.44 189 TRP A O 1
ATOM 1562 N N . GLU A 1 190 ? -27.112 5.399 27.036 1.00 83.69 190 GLU A N 1
ATOM 1563 C CA . GLU A 1 190 ? -28.089 5.414 28.119 1.00 83.69 190 GLU A CA 1
ATOM 1564 C C . GLU A 1 190 ? -27.975 4.181 29.027 1.00 83.69 190 GLU A C 1
ATOM 1566 O O . GLU A 1 190 ? -28.332 4.252 30.202 1.00 83.69 190 GLU A O 1
ATOM 1571 N N . ASP A 1 191 ? -27.426 3.076 28.510 1.00 82.69 191 ASP A N 1
ATOM 1572 C CA . ASP A 1 191 ? -27.280 1.812 29.242 1.00 82.69 191 ASP A CA 1
ATOM 1573 C C . ASP A 1 191 ? -26.123 1.856 30.256 1.00 82.69 191 ASP A C 1
ATOM 1575 O O . ASP A 1 191 ? -25.985 0.962 31.095 1.00 82.69 191 ASP A O 1
ATOM 1579 N N . VAL A 1 192 ? -25.260 2.880 30.187 1.00 82.50 192 VAL A N 1
ATOM 1580 C CA . VAL A 1 192 ? -24.104 3.000 31.077 1.00 82.50 192 VAL A CA 1
ATOM 1581 C C . VAL A 1 192 ? -24.487 3.692 32.385 1.00 82.50 192 VAL A C 1
ATOM 1583 O O . VAL A 1 192 ? -24.879 4.864 32.434 1.00 82.50 192 VAL A O 1
ATOM 1586 N N . VAL A 1 193 ? -24.331 2.959 33.484 1.00 83.81 193 VAL A N 1
ATOM 1587 C CA . VAL A 1 193 ? -24.504 3.487 34.838 1.00 83.81 193 VAL A CA 1
ATOM 1588 C C . VAL A 1 193 ? -23.154 4.000 35.324 1.00 83.81 193 VAL A C 1
ATOM 1590 O O . VAL A 1 193 ? -22.213 3.231 35.501 1.00 83.81 193 VAL A O 1
ATOM 1593 N N . LEU A 1 194 ? -23.055 5.315 35.506 1.00 82.81 194 LEU A N 1
ATOM 1594 C CA . LEU A 1 194 ? -21.846 6.001 35.955 1.00 82.81 194 LEU A CA 1
ATOM 1595 C C . LEU A 1 194 ? -22.191 6.957 37.093 1.00 82.81 194 LEU A C 1
ATOM 1597 O O . LEU A 1 194 ? -23.324 7.436 37.190 1.00 82.81 194 LEU A O 1
ATOM 1601 N N . SER A 1 195 ? -21.202 7.262 37.933 1.00 83.31 195 SER A N 1
ATOM 1602 C CA . SER A 1 195 ? -21.335 8.357 38.890 1.00 83.31 195 SER A CA 1
ATOM 1603 C C . SER A 1 195 ? -21.509 9.683 38.148 1.00 83.31 195 SER A C 1
ATOM 1605 O O . SER A 1 195 ? -21.049 9.840 37.015 1.00 83.31 195 SER A O 1
ATOM 1607 N N . TYR A 1 196 ? -22.163 10.647 38.799 1.00 82.38 196 TYR A N 1
ATOM 1608 C CA . TYR A 1 196 ? -22.391 11.979 38.234 1.00 82.38 196 TYR A CA 1
ATOM 1609 C C . TYR A 1 196 ? -21.091 12.617 37.723 1.00 82.38 196 TYR A C 1
ATOM 1611 O O . TYR A 1 196 ? -21.028 13.046 36.577 1.00 82.38 196 TYR A O 1
ATOM 1619 N N . TYR A 1 197 ? -20.040 12.569 38.546 1.00 80.19 197 TYR A N 1
ATOM 1620 C CA . TYR A 1 197 ? -18.727 13.128 38.231 1.00 80.19 197 TYR A CA 1
ATOM 1621 C C . TYR A 1 197 ? -18.117 12.509 36.967 1.00 80.19 197 TYR A C 1
ATOM 1623 O O . TYR A 1 197 ? -17.776 13.218 36.029 1.00 80.19 197 TYR A O 1
ATOM 1631 N N . VAL A 1 198 ? -18.077 11.174 36.891 1.00 80.69 198 VAL A N 1
ATOM 1632 C CA . VAL A 1 198 ? -17.530 10.479 35.718 1.00 80.69 198 VAL A CA 1
ATOM 1633 C C . VAL A 1 198 ? -18.380 10.756 34.478 1.00 80.69 198 VAL A C 1
ATOM 1635 O O . VAL A 1 198 ? -17.849 10.878 33.380 1.00 80.69 198 VAL A O 1
ATOM 1638 N N . ARG A 1 199 ? -19.707 10.861 34.618 1.00 83.75 199 ARG A N 1
ATOM 1639 C CA . ARG A 1 199 ? -20.585 11.180 33.489 1.00 83.75 199 ARG A CA 1
ATOM 1640 C C . ARG A 1 199 ? -20.312 12.580 32.936 1.00 83.75 199 ARG A C 1
ATOM 1642 O O . ARG A 1 199 ? -20.222 12.700 31.720 1.00 83.75 199 ARG A O 1
ATOM 1649 N N . GLU A 1 200 ? -20.164 13.598 33.785 1.00 83.19 200 GLU A N 1
ATOM 1650 C CA . GLU A 1 200 ? -19.799 14.954 33.339 1.00 83.19 200 GLU A CA 1
ATOM 1651 C C . GLU A 1 200 ? -18.462 14.958 32.599 1.00 83.19 200 GLU A C 1
ATOM 1653 O O . GLU A 1 200 ? -18.372 15.468 31.486 1.00 83.19 200 GLU A O 1
ATOM 1658 N N . GLU A 1 201 ? -17.456 14.296 33.164 1.00 81.62 201 GLU A N 1
ATOM 1659 C CA . GLU A 1 201 ? -16.132 14.164 32.561 1.00 81.62 201 GLU A CA 1
ATOM 1660 C C . GLU A 1 201 ? -16.170 13.494 31.181 1.00 81.62 201 GLU A C 1
ATOM 1662 O O . GLU A 1 201 ? -15.510 13.937 30.242 1.00 81.62 201 GLU A O 1
ATOM 1667 N N . LEU A 1 202 ? -16.968 12.435 31.013 1.00 83.25 202 LEU A N 1
ATOM 1668 C CA . LEU A 1 202 ? -17.133 11.817 29.699 1.00 83.25 202 LEU A CA 1
ATOM 1669 C C . LEU A 1 202 ? -17.906 12.711 28.716 1.00 83.25 202 LEU A C 1
ATOM 1671 O O . LEU A 1 202 ? -17.659 12.643 27.510 1.00 83.25 202 LEU A O 1
ATOM 1675 N N . GLU A 1 203 ? -18.837 13.537 29.196 1.00 83.81 203 GLU A N 1
ATOM 1676 C CA . GLU A 1 203 ? -19.506 14.526 28.350 1.00 83.81 203 GLU A CA 1
ATOM 1677 C C . GLU A 1 203 ? -18.550 15.636 27.901 1.00 83.81 203 GLU A C 1
ATOM 1679 O O . GLU A 1 203 ? -18.662 16.082 26.762 1.00 83.81 203 GLU A O 1
ATOM 1684 N N . GLU A 1 204 ? -17.541 16.014 28.691 1.00 81.44 204 GLU A N 1
ATOM 1685 C CA . GLU A 1 204 ? -16.473 16.910 28.219 1.00 81.44 204 GLU A CA 1
ATOM 1686 C C . GLU A 1 204 ? -15.718 16.318 27.023 1.00 81.44 204 GLU A C 1
ATOM 1688 O O . GLU A 1 204 ? -15.448 17.026 26.050 1.00 81.44 204 GLU A O 1
ATOM 1693 N N . ILE A 1 205 ? -15.447 15.008 27.042 1.00 80.06 205 ILE A N 1
ATOM 1694 C CA . ILE A 1 205 ? -14.823 14.301 25.913 1.00 80.06 205 ILE A CA 1
ATOM 1695 C C . ILE A 1 205 ? -15.729 14.367 24.677 1.00 80.06 205 ILE A C 1
ATOM 1697 O O . ILE A 1 205 ? -15.255 14.669 23.582 1.00 80.06 205 ILE A O 1
ATOM 1701 N N . ASN A 1 206 ? -17.034 14.115 24.832 1.00 81.38 206 ASN A N 1
ATOM 1702 C CA . ASN A 1 206 ? -18.002 14.198 23.729 1.00 81.38 206 ASN A CA 1
ATOM 1703 C C . ASN A 1 206 ? -18.116 15.623 23.171 1.00 81.38 206 ASN A C 1
ATOM 1705 O O . ASN A 1 206 ? -18.138 15.823 21.954 1.00 81.38 206 ASN A O 1
ATOM 1709 N N . ASN A 1 207 ? -18.159 16.619 24.053 1.00 80.19 207 ASN A N 1
ATOM 1710 C CA . ASN A 1 207 ? -18.211 18.030 23.689 1.00 80.19 207 ASN A CA 1
ATOM 1711 C C . ASN A 1 207 ? -16.939 18.449 22.958 1.00 80.19 207 ASN A C 1
ATOM 1713 O O . ASN A 1 207 ? -17.005 19.189 21.980 1.00 80.19 207 ASN A O 1
ATOM 1717 N N . TRP A 1 208 ? -15.783 17.932 23.372 1.00 76.12 208 TRP A N 1
ATOM 1718 C CA . TRP A 1 208 ? -14.547 18.135 22.636 1.00 76.12 208 TRP A CA 1
ATOM 1719 C C . TRP A 1 208 ? -14.608 17.478 21.255 1.00 76.12 208 TRP A C 1
ATOM 1721 O O . TRP A 1 208 ? -14.362 18.137 20.252 1.00 76.12 208 TRP A O 1
ATOM 1731 N N . ILE A 1 209 ? -14.991 16.204 21.167 1.00 74.44 209 ILE A N 1
ATOM 1732 C CA . ILE A 1 209 ? -15.108 15.478 19.894 1.00 74.44 209 ILE A CA 1
ATOM 1733 C C . ILE A 1 209 ? -16.003 16.229 18.899 1.00 74.44 209 ILE A C 1
ATOM 1735 O O . ILE A 1 209 ? -15.628 16.400 17.740 1.00 74.44 209 ILE A O 1
ATOM 1739 N N . THR A 1 210 ? -17.155 16.721 19.346 1.00 74.75 210 THR A N 1
ATOM 1740 C CA . THR A 1 210 ? -18.130 17.415 18.489 1.00 74.75 210 THR A CA 1
ATOM 1741 C C . THR A 1 210 ? -17.768 18.882 18.231 1.00 74.75 210 THR A C 1
ATOM 1743 O O . THR A 1 210 ? -17.976 19.386 17.127 1.00 74.75 210 THR A O 1
ATOM 1746 N N . GLY A 1 211 ? -17.195 19.569 19.222 1.00 68.56 211 GLY A N 1
ATOM 1747 C CA . GLY A 1 211 ? -16.946 21.012 19.222 1.00 68.56 211 GLY A CA 1
ATOM 1748 C C . GLY A 1 211 ? -15.514 21.444 18.899 1.00 68.56 211 GLY A C 1
ATOM 1749 O O . GLY A 1 211 ? -15.287 22.638 18.697 1.00 68.56 211 GLY A O 1
ATOM 1750 N N . HIS A 1 212 ? -14.546 20.520 18.802 1.00 67.06 212 HIS A N 1
ATOM 1751 C CA . HIS A 1 212 ? -13.123 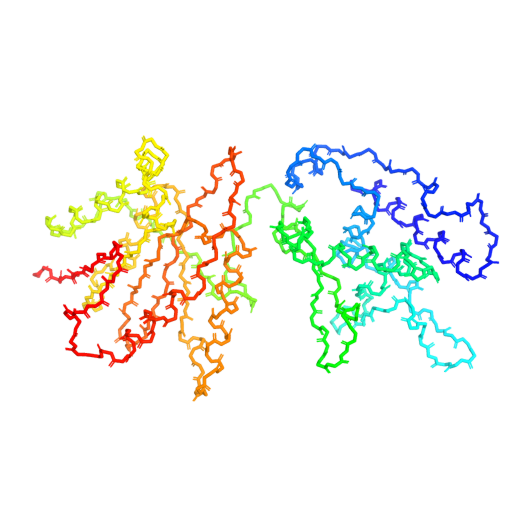20.854 18.625 1.00 67.06 212 HIS A CA 1
ATOM 1752 C C . HIS A 1 212 ? -12.862 21.776 17.431 1.00 67.06 212 HIS A C 1
ATOM 1754 O O . HIS A 1 212 ? -11.963 22.610 17.495 1.00 67.06 212 HIS A O 1
ATOM 1760 N N . ARG A 1 213 ? -13.650 21.664 16.352 1.00 61.28 213 ARG A N 1
ATOM 1761 C CA . ARG A 1 213 ? -13.502 22.526 15.175 1.00 61.28 213 ARG A CA 1
ATOM 1762 C C . ARG A 1 213 ? -13.729 23.992 15.528 1.00 61.28 213 ARG A C 1
ATOM 1764 O O . ARG A 1 213 ? -12.851 24.796 15.261 1.00 61.28 213 ARG A O 1
ATOM 1771 N N . VAL A 1 214 ? -14.847 24.316 16.181 1.00 62.34 214 VAL A N 1
ATOM 1772 C CA . VAL A 1 214 ? -15.188 25.691 16.598 1.00 62.34 214 VAL A CA 1
ATOM 1773 C C . VAL A 1 214 ? -14.114 26.242 17.540 1.00 62.34 214 VAL A C 1
ATOM 1775 O O . VAL A 1 214 ? -13.676 27.379 17.397 1.00 62.34 214 VAL A O 1
ATOM 1778 N N . ILE A 1 215 ? -13.616 25.405 18.453 1.00 62.31 215 ILE A N 1
ATOM 1779 C CA . ILE A 1 215 ? -12.574 25.787 19.415 1.00 62.31 215 ILE A CA 1
ATOM 1780 C C . ILE A 1 215 ? -11.239 26.088 18.709 1.00 62.31 215 ILE A C 1
ATOM 1782 O O . ILE A 1 215 ? -10.549 27.044 19.059 1.00 62.31 215 ILE A O 1
ATOM 1786 N N . LEU A 1 216 ? -10.850 25.288 17.712 1.00 61.38 216 LEU A N 1
ATOM 1787 C CA . LEU A 1 216 ? -9.557 25.429 17.035 1.00 61.38 216 LEU A CA 1
ATOM 1788 C C . LEU A 1 216 ? -9.570 26.477 15.913 1.00 61.38 216 LEU A C 1
ATOM 1790 O O . LEU A 1 216 ? -8.583 27.205 15.775 1.00 61.38 216 LEU A O 1
ATOM 1794 N N . SER A 1 217 ? -10.647 26.557 15.120 1.00 59.84 217 SER A N 1
ATOM 1795 C CA . SER A 1 217 ? -10.774 27.498 14.000 1.00 59.84 217 SER A CA 1
ATOM 1796 C C . SER A 1 217 ? -11.310 28.852 14.444 1.00 59.84 217 SER A C 1
ATOM 1798 O O . SER A 1 217 ? -10.648 29.865 14.231 1.00 59.84 217 SER A O 1
ATOM 1800 N N . ASP A 1 218 ? -12.475 28.875 15.091 1.00 58.62 218 ASP A N 1
ATOM 1801 C CA . ASP A 1 218 ? -13.233 30.114 15.290 1.00 58.62 218 ASP A CA 1
ATOM 1802 C C . ASP A 1 218 ? -12.670 30.924 16.461 1.00 58.62 218 ASP A C 1
ATOM 1804 O O . ASP A 1 218 ? -12.743 32.151 16.459 1.00 58.62 218 ASP A O 1
ATOM 1808 N N . TRP A 1 219 ? -12.063 30.255 17.447 1.00 59.81 219 TRP A N 1
ATOM 1809 C CA . TRP A 1 219 ? -11.415 30.917 18.586 1.00 59.81 219 TRP A CA 1
ATOM 1810 C C . TRP A 1 219 ? -9.898 31.094 18.403 1.00 59.81 219 TRP A C 1
ATOM 1812 O O . TRP A 1 219 ? -9.235 31.671 19.262 1.00 59.81 219 TRP A O 1
ATOM 1822 N N . GLY A 1 220 ? -9.323 30.615 17.292 1.00 56.12 220 GLY A N 1
ATOM 1823 C CA . GLY A 1 220 ? -7.902 30.797 16.968 1.00 56.12 220 GLY A CA 1
ATOM 1824 C C . GLY A 1 220 ? -6.918 30.087 17.912 1.00 56.12 220 GLY A C 1
ATOM 1825 O O . GLY A 1 220 ? -5.726 30.406 17.908 1.00 56.12 220 GLY A O 1
ATOM 1826 N N . LEU A 1 221 ? -7.380 29.118 18.715 1.00 60.84 221 LEU A N 1
ATOM 1827 C CA . LEU A 1 221 ? 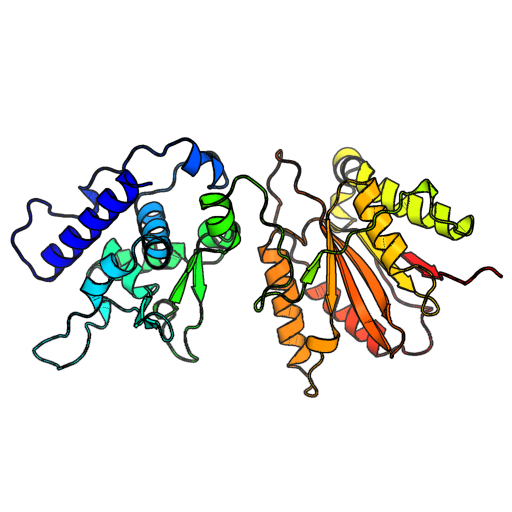-6.543 28.390 19.680 1.00 60.84 221 LEU A CA 1
ATOM 1828 C C . LEU A 1 221 ? -5.626 27.331 19.052 1.00 60.84 221 LEU A C 1
ATOM 1830 O O . LEU A 1 221 ? -4.835 26.725 19.772 1.00 60.84 221 LEU A O 1
ATOM 1834 N N . SER A 1 222 ? -5.649 27.139 17.731 1.00 56.12 222 SER A N 1
ATOM 1835 C CA . SER A 1 222 ? -4.735 26.229 17.016 1.00 56.12 222 SER A CA 1
ATOM 1836 C C . SER A 1 222 ? -3.246 26.503 17.273 1.00 56.12 222 SER A C 1
ATOM 1838 O O . SER A 1 222 ? -2.419 25.604 17.154 1.00 56.12 222 SER A O 1
ATOM 1840 N N . ARG A 1 223 ? -2.892 27.733 17.674 1.00 52.41 223 ARG A N 1
ATOM 1841 C CA . ARG A 1 223 ? -1.522 28.124 18.056 1.00 52.41 223 ARG A CA 1
ATOM 1842 C C . ARG A 1 223 ? -1.124 27.701 19.474 1.00 52.41 223 ARG A C 1
ATOM 1844 O O . ARG A 1 223 ? 0.064 27.666 19.776 1.00 52.41 223 ARG A O 1
ATOM 1851 N N . PHE A 1 224 ? -2.098 27.408 20.333 1.00 50.56 224 PHE A N 1
ATOM 1852 C CA . PHE A 1 224 ? -1.899 27.102 21.754 1.00 50.56 224 PHE A CA 1
ATOM 1853 C C . PHE A 1 224 ? -2.262 25.656 22.110 1.00 50.56 224 PHE A C 1
ATOM 1855 O O . PHE A 1 224 ? -1.751 25.116 23.089 1.00 50.56 224 PHE A O 1
ATOM 1862 N N . LEU A 1 225 ? -3.115 25.013 21.311 1.00 53.06 225 LEU A N 1
ATOM 1863 C CA . LEU A 1 225 ? -3.576 23.644 21.511 1.00 53.06 225 LEU A CA 1
ATOM 1864 C C . LEU A 1 225 ? -3.099 22.762 20.357 1.00 53.06 225 LEU A C 1
ATOM 1866 O O . LEU A 1 225 ? -3.435 23.002 19.199 1.00 53.06 225 LEU A O 1
ATOM 1870 N N . LYS A 1 226 ? -2.315 21.725 20.680 1.00 52.59 226 LYS A N 1
ATOM 1871 C CA . LYS A 1 226 ? -1.937 20.682 19.712 1.00 52.59 226 LYS A CA 1
ATOM 1872 C C . LYS A 1 226 ? -3.184 19.900 19.282 1.00 52.59 226 LYS A C 1
ATOM 1874 O O . LYS A 1 226 ? -4.097 19.709 20.082 1.00 52.59 226 LYS A O 1
ATOM 1879 N N . ALA A 1 227 ? -3.198 19.416 18.040 1.00 52.09 227 ALA A N 1
ATOM 1880 C CA . ALA A 1 227 ? -4.260 18.545 17.545 1.00 52.09 227 ALA A CA 1
ATOM 1881 C C . ALA A 1 227 ? -4.316 17.233 18.358 1.00 52.09 227 ALA A C 1
ATOM 1883 O O . ALA A 1 227 ? -3.286 16.601 18.609 1.00 52.09 227 ALA A O 1
ATOM 1884 N N . GLY A 1 228 ? -5.520 16.850 18.789 1.00 56.06 228 GLY A N 1
ATOM 1885 C CA . GLY A 1 228 ? -5.786 15.627 19.555 1.00 56.06 228 GLY A CA 1
ATOM 1886 C C . GLY A 1 228 ? -6.171 15.868 21.019 1.00 56.06 228 GLY A C 1
ATOM 1887 O O . GLY A 1 228 ? -5.682 16.783 21.675 1.00 56.06 228 GLY A O 1
ATOM 1888 N N . TYR A 1 229 ? -7.056 15.015 21.539 1.00 65.25 229 TYR A N 1
ATOM 1889 C CA . TYR A 1 229 ? -7.508 15.030 22.934 1.00 65.25 229 TYR A CA 1
ATOM 1890 C C . TYR A 1 229 ? -6.996 13.783 23.643 1.00 65.25 229 TYR A C 1
ATOM 1892 O O . TYR A 1 229 ? -7.053 12.686 23.087 1.00 65.25 229 TYR A O 1
ATOM 1900 N N . ARG A 1 230 ? -6.459 13.927 24.854 1.00 66.00 230 ARG A N 1
ATOM 1901 C CA . ARG A 1 230 ? -5.787 12.825 25.556 1.00 66.00 230 ARG A CA 1
ATOM 1902 C C . ARG A 1 230 ? -6.468 12.567 26.884 1.00 66.00 230 ARG A C 1
ATOM 1904 O O . ARG A 1 230 ? -6.598 13.469 27.707 1.00 66.00 230 ARG A O 1
ATOM 1911 N N . THR A 1 231 ? -6.859 11.318 27.098 1.00 67.12 231 THR A N 1
ATOM 1912 C CA . THR A 1 231 ? -7.636 10.912 28.272 1.00 67.12 231 THR A CA 1
ATOM 1913 C C . THR A 1 231 ? -7.106 9.606 28.836 1.00 67.12 231 THR A C 1
ATOM 1915 O O . THR A 1 231 ? -6.828 8.660 28.102 1.00 67.12 231 THR A O 1
ATOM 1918 N N . LEU A 1 232 ? -6.967 9.528 30.156 1.00 70.69 232 LEU A N 1
ATOM 1919 C CA . LEU A 1 232 ? -6.515 8.317 30.840 1.00 70.69 232 LEU A CA 1
ATOM 1920 C C . LEU A 1 232 ? -7.672 7.726 31.650 1.00 70.69 232 LEU A C 1
ATOM 1922 O O . LEU A 1 232 ? -8.111 8.332 32.627 1.00 70.69 232 LEU A O 1
ATOM 1926 N N . PHE A 1 233 ? -8.119 6.522 31.282 1.00 71.56 233 PHE A N 1
ATOM 1927 C CA . PHE A 1 233 ? -9.080 5.753 32.071 1.00 71.56 233 PHE A CA 1
ATOM 1928 C C . PHE A 1 233 ? -8.342 4.826 33.035 1.00 71.56 233 PHE A C 1
ATOM 1930 O O . PHE A 1 233 ? -7.785 3.796 32.644 1.00 71.56 233 PHE A O 1
ATOM 1937 N N . TYR A 1 234 ? -8.382 5.147 34.326 1.00 66.81 234 TYR A N 1
ATOM 1938 C CA . TYR A 1 234 ? -7.790 4.317 35.368 1.00 66.81 234 TYR A CA 1
ATOM 1939 C C . TYR A 1 234 ? -8.838 3.859 36.387 1.00 66.81 234 TYR A C 1
ATOM 1941 O O . TYR A 1 234 ? -9.901 4.444 36.544 1.00 66.81 234 TYR A O 1
ATOM 1949 N N . GLY A 1 235 ? -8.568 2.735 37.047 1.00 66.31 235 GLY A N 1
ATOM 1950 C CA . GLY A 1 235 ? -9.448 2.166 38.070 1.00 66.31 235 GLY A CA 1
ATOM 1951 C C . GLY A 1 235 ? -9.315 0.645 38.157 1.00 66.31 235 GLY A C 1
ATOM 1952 O O . GLY A 1 235 ? -8.667 0.051 37.286 1.00 66.31 235 GLY A O 1
ATOM 1953 N N . PRO A 1 236 ? -9.947 -0.005 39.148 1.00 63.47 236 PRO A N 1
ATOM 1954 C CA . PRO A 1 236 ? -9.927 -1.458 39.322 1.00 63.47 236 PRO A CA 1
ATOM 1955 C C . PRO A 1 236 ? -10.397 -2.222 38.076 1.00 63.47 236 PRO A C 1
ATOM 1957 O O . PRO A 1 236 ? -11.190 -1.702 37.288 1.00 63.47 236 PRO A O 1
ATOM 1960 N N . PRO A 1 237 ? -9.928 -3.450 37.828 1.00 64.69 237 PRO A N 1
ATOM 1961 C CA . PRO A 1 237 ? -10.446 -4.241 36.719 1.00 64.69 237 PRO A CA 1
ATOM 1962 C C . PRO A 1 237 ? -11.966 -4.439 36.815 1.00 64.69 237 PRO A C 1
ATOM 1964 O O . PRO A 1 237 ? -12.516 -4.521 37.905 1.00 64.69 237 PRO A O 1
ATOM 1967 N N . GLY A 1 238 ? -12.648 -4.502 35.668 1.00 68.62 238 GLY A N 1
ATOM 1968 C CA . GLY A 1 238 ? -14.106 -4.680 35.621 1.00 68.62 238 GLY A CA 1
ATOM 1969 C C . GLY A 1 238 ? -14.936 -3.393 35.725 1.00 68.62 238 GLY A C 1
ATOM 1970 O O . GLY A 1 238 ? -16.128 -3.443 35.462 1.00 68.62 238 GLY A O 1
ATOM 1971 N N . THR A 1 239 ? -14.336 -2.222 35.982 1.00 69.56 239 THR A N 1
ATOM 1972 C CA . THR A 1 239 ? -15.068 -0.936 36.098 1.00 69.56 239 THR A CA 1
ATOM 1973 C C . THR A 1 239 ? -15.481 -0.292 34.765 1.00 69.56 239 THR A C 1
ATOM 1975 O O . THR A 1 239 ? -15.585 0.923 34.657 1.00 69.56 239 THR A O 1
ATOM 1978 N N . GLY A 1 240 ? -15.660 -1.083 33.704 1.00 75.00 240 GLY A N 1
ATOM 1979 C CA . GLY A 1 240 ? -16.207 -0.579 32.439 1.00 75.00 240 GLY A CA 1
ATOM 1980 C C . GLY A 1 240 ? -15.298 0.342 31.609 1.00 75.00 240 GLY A C 1
ATOM 1981 O O . GLY A 1 240 ? -15.760 0.872 30.614 1.00 75.00 240 GLY A O 1
ATOM 1982 N N . LYS A 1 241 ? -14.003 0.502 31.921 1.00 80.69 241 LYS A N 1
ATOM 1983 C CA . LYS A 1 241 ? -13.061 1.371 31.165 1.00 80.69 241 LYS A CA 1
ATOM 1984 C C . LYS A 1 241 ? -13.121 1.198 29.641 1.00 80.69 241 LYS A C 1
ATOM 1986 O O . LYS A 1 241 ? -13.305 2.157 28.897 1.00 80.69 241 LYS A O 1
ATOM 1991 N N . THR A 1 242 ? -12.971 -0.042 29.174 1.00 77.50 242 THR A N 1
ATOM 1992 C CA . THR A 1 242 ? -13.039 -0.367 27.742 1.00 77.50 242 THR A CA 1
ATOM 1993 C C . THR A 1 242 ? -14.446 -0.156 27.187 1.00 77.50 242 THR A C 1
ATOM 1995 O O . THR A 1 242 ? -14.589 0.264 26.044 1.00 77.50 242 THR A O 1
ATOM 1998 N N . LEU A 1 243 ? -15.478 -0.389 28.004 1.00 82.06 243 LEU A N 1
ATOM 1999 C CA . LEU A 1 243 ? -16.866 -0.169 27.617 1.00 82.06 243 LEU A CA 1
ATOM 2000 C C . LEU A 1 243 ? -17.153 1.326 27.405 1.00 82.06 243 LEU A C 1
ATOM 2002 O O . LEU A 1 243 ? -17.669 1.689 26.351 1.00 82.06 243 LEU A O 1
ATOM 2006 N N . CYS A 1 244 ? -16.743 2.196 28.333 1.00 83.75 244 CYS A N 1
ATOM 2007 C CA . CYS A 1 244 ? -16.869 3.650 28.199 1.00 83.75 244 CYS A CA 1
ATOM 2008 C C . CYS A 1 244 ? -16.183 4.151 26.924 1.00 83.75 244 CYS A C 1
ATOM 2010 O O . CYS A 1 244 ? -16.779 4.905 26.163 1.00 83.75 244 CYS A O 1
ATOM 2012 N N . ALA A 1 245 ? -14.975 3.660 26.629 1.00 81.38 245 ALA A N 1
ATOM 2013 C CA . ALA A 1 245 ? -14.272 3.985 25.388 1.00 81.38 245 ALA A CA 1
ATOM 2014 C C . ALA A 1 245 ? -15.078 3.600 24.133 1.00 81.38 245 ALA A C 1
ATOM 2016 O O . ALA A 1 245 ? -15.242 4.417 23.228 1.00 81.38 245 ALA A O 1
ATOM 2017 N N . THR A 1 246 ? -15.626 2.377 24.086 1.00 83.44 246 THR A N 1
ATOM 2018 C CA . THR A 1 246 ? -16.466 1.933 22.957 1.00 83.44 246 THR A CA 1
ATOM 2019 C C . THR A 1 246 ? -17.766 2.717 22.832 1.00 83.44 246 THR A C 1
ATOM 2021 O O . THR A 1 246 ? -18.223 2.955 21.717 1.00 83.44 246 THR A O 1
ATOM 2024 N N . LEU A 1 247 ? -18.349 3.143 23.954 1.00 86.12 247 LEU A N 1
ATOM 2025 C CA . LEU A 1 247 ? -19.582 3.923 23.987 1.00 86.12 247 LEU A CA 1
ATOM 2026 C C . LEU A 1 247 ? -19.369 5.354 23.490 1.00 86.12 247 LEU A C 1
ATOM 2028 O O . LEU A 1 247 ? -20.189 5.840 22.718 1.00 86.12 247 LEU A O 1
ATOM 2032 N N . ILE A 1 248 ? -18.254 5.997 23.856 1.00 84.69 248 ILE A N 1
ATOM 2033 C CA . ILE A 1 248 ? -17.860 7.306 23.307 1.00 84.69 248 ILE A CA 1
ATOM 2034 C C . ILE A 1 248 ? -17.690 7.202 21.791 1.00 84.69 248 ILE A C 1
ATOM 2036 O O . ILE A 1 248 ? -18.225 8.028 21.055 1.00 84.69 248 ILE A O 1
ATOM 2040 N N . GLY A 1 249 ? -16.996 6.164 21.312 1.00 80.25 249 GLY A N 1
ATOM 2041 C CA . GLY A 1 249 ? -16.866 5.911 19.878 1.00 80.25 249 GLY A CA 1
ATOM 2042 C C . GLY A 1 249 ? -18.228 5.762 19.199 1.00 80.25 249 GLY A C 1
ATOM 2043 O O . GLY A 1 249 ? -18.547 6.513 18.281 1.00 80.25 249 GLY A O 1
ATOM 2044 N N . LYS A 1 250 ? -19.077 4.867 19.718 1.00 83.06 250 LYS A N 1
ATOM 2045 C CA . LYS A 1 250 ? -20.416 4.596 19.178 1.00 83.06 250 LYS A CA 1
ATOM 2046 C C . LYS A 1 250 ? -21.316 5.837 19.163 1.00 83.06 250 LYS A C 1
ATOM 2048 O O . LYS A 1 250 ? -21.940 6.099 18.140 1.00 83.06 250 LYS A O 1
ATOM 2053 N N . LYS A 1 251 ? -21.352 6.620 20.250 1.00 83.44 251 LYS A N 1
ATOM 2054 C CA . LYS A 1 251 ? -22.154 7.856 20.368 1.00 83.44 251 LYS A CA 1
ATOM 2055 C C . LYS A 1 251 ? -21.796 8.881 19.291 1.00 83.44 251 LYS A C 1
ATOM 2057 O O . LYS A 1 251 ? -22.672 9.577 18.793 1.00 83.44 251 LYS A O 1
ATOM 2062 N N . ASN A 1 252 ? -20.522 8.944 18.918 1.00 80.25 252 ASN A N 1
ATOM 2063 C CA . ASN A 1 252 ? -20.001 9.902 17.947 1.00 80.25 252 ASN A CA 1
ATOM 2064 C C . ASN A 1 252 ? -19.807 9.302 16.538 1.00 80.25 252 ASN A C 1
ATOM 2066 O O . ASN A 1 252 ? -19.215 9.949 15.679 1.00 80.25 252 ASN A O 1
ATOM 2070 N N . GLY A 1 253 ? -20.266 8.067 16.288 1.00 75.88 253 GLY A N 1
ATOM 2071 C CA . GLY A 1 253 ? -20.117 7.401 14.987 1.00 75.88 253 GLY A CA 1
ATOM 2072 C C . GLY A 1 253 ? -18.668 7.071 14.602 1.00 75.88 253 GLY A C 1
ATOM 2073 O O . GLY A 1 253 ? -18.350 6.993 13.419 1.00 75.88 253 GLY A O 1
ATOM 2074 N N . MET A 1 254 ? -17.786 6.899 15.585 1.00 76.25 254 MET A N 1
ATOM 2075 C CA . MET A 1 254 ? -16.356 6.660 15.397 1.00 76.25 254 MET A CA 1
ATOM 2076 C C . MET A 1 254 ? -15.972 5.206 15.656 1.00 76.25 254 MET A C 1
ATOM 2078 O O . MET A 1 254 ? -16.523 4.541 16.538 1.00 76.25 254 MET A O 1
ATOM 2082 N N . ASP A 1 255 ? -14.953 4.735 14.940 1.00 73.94 255 ASP A N 1
ATOM 2083 C CA . ASP A 1 255 ? -14.371 3.418 15.171 1.00 73.94 255 ASP A CA 1
ATOM 2084 C C . ASP A 1 255 ? -13.352 3.456 16.317 1.00 73.94 255 ASP A C 1
ATOM 2086 O O . ASP A 1 255 ? -12.512 4.354 16.411 1.00 73.94 255 ASP A O 1
ATOM 2090 N N . VAL A 1 256 ? -13.414 2.446 17.187 1.00 76.25 256 VAL A N 1
ATOM 2091 C CA . VAL A 1 256 ? -12.507 2.300 18.330 1.00 76.25 256 VAL A CA 1
ATOM 2092 C C . VAL A 1 256 ? -11.601 1.104 18.103 1.00 76.25 256 VAL A C 1
ATOM 2094 O O . VAL A 1 256 ? -12.069 -0.009 17.868 1.00 76.25 256 VAL A O 1
ATOM 2097 N N . TYR A 1 257 ? -10.298 1.327 18.216 1.00 74.62 257 TYR A N 1
ATOM 2098 C CA . TYR A 1 257 ? -9.266 0.317 18.041 1.00 74.62 257 TYR A CA 1
ATOM 2099 C C . TYR A 1 257 ? -8.522 0.089 19.354 1.00 74.62 257 TYR A C 1
ATOM 2101 O O . TYR A 1 257 ? -8.142 1.032 20.041 1.00 74.62 257 TYR A O 1
ATOM 2109 N N . ARG A 1 258 ? -8.301 -1.174 19.710 1.00 74.69 258 ARG A N 1
ATOM 2110 C CA . ARG A 1 258 ? -7.518 -1.614 20.865 1.00 74.69 258 ARG A CA 1
ATOM 2111 C C . ARG A 1 258 ? -6.194 -2.186 20.399 1.00 74.69 258 ARG A C 1
ATOM 2113 O O . ARG A 1 258 ? -6.184 -3.172 19.670 1.00 74.69 258 ARG A O 1
ATOM 2120 N N . ILE A 1 259 ? -5.105 -1.615 20.888 1.00 71.62 259 ILE A N 1
ATOM 2121 C CA . ILE A 1 259 ? -3.747 -2.108 20.687 1.00 71.62 259 ILE A CA 1
ATOM 2122 C C . ILE A 1 259 ? -3.309 -2.849 21.945 1.00 71.62 259 ILE A C 1
ATOM 2124 O O . ILE A 1 259 ? -3.401 -2.329 23.065 1.00 71.62 259 ILE A O 1
ATOM 2128 N N . ASP A 1 260 ? -2.853 -4.085 21.755 1.00 65.31 260 ASP A N 1
ATOM 2129 C CA . ASP A 1 260 ? -2.278 -4.885 22.827 1.00 65.31 260 ASP A CA 1
ATOM 2130 C C . ASP A 1 260 ? -0.783 -4.583 22.968 1.00 65.31 260 ASP A C 1
ATOM 2132 O O . ASP A 1 260 ? 0.051 -5.095 22.223 1.00 65.31 260 ASP A O 1
ATOM 2136 N N . LEU A 1 261 ? -0.441 -3.727 23.935 1.00 61.88 261 LEU A N 1
ATOM 2137 C CA . LEU A 1 261 ? 0.952 -3.358 24.190 1.00 61.88 261 LEU A CA 1
ATOM 2138 C C . LEU A 1 261 ? 1.755 -4.527 24.777 1.00 61.88 261 LEU A C 1
ATOM 2140 O O . LEU A 1 261 ? 2.980 -4.490 24.728 1.00 61.88 261 LEU A O 1
ATOM 2144 N N . SER A 1 262 ? 1.106 -5.577 25.300 1.00 57.25 262 SER A N 1
ATOM 2145 C CA . SER A 1 262 ? 1.808 -6.752 25.837 1.00 57.25 262 SER A CA 1
ATOM 2146 C C . SER A 1 262 ? 2.616 -7.496 24.772 1.00 57.25 262 SER A C 1
ATOM 2148 O O . SER A 1 262 ? 3.648 -8.077 25.091 1.00 57.25 262 SER A O 1
ATOM 2150 N N . MET A 1 263 ? 2.193 -7.415 23.507 1.00 54.41 263 MET A N 1
ATOM 2151 C CA . MET A 1 263 ? 2.909 -7.985 22.362 1.00 54.41 263 MET A CA 1
ATOM 2152 C C . MET A 1 263 ? 4.094 -7.124 21.903 1.00 54.41 263 MET A C 1
ATOM 2154 O O . MET A 1 263 ? 4.947 -7.602 21.165 1.00 54.41 263 MET A O 1
ATOM 2158 N N . ILE A 1 264 ? 4.149 -5.859 22.331 1.00 56.03 264 ILE A N 1
ATOM 2159 C CA . ILE A 1 264 ? 5.164 -4.876 21.922 1.00 56.03 264 ILE A CA 1
ATOM 2160 C C . ILE A 1 264 ? 6.294 -4.792 22.959 1.00 56.03 264 ILE A C 1
ATOM 2162 O O . ILE A 1 264 ? 7.437 -4.501 22.605 1.00 56.03 264 ILE A O 1
ATOM 2166 N N . VAL A 1 265 ? 6.001 -5.081 24.234 1.00 51.19 265 VAL A N 1
ATOM 2167 C CA . VAL A 1 265 ? 6.992 -5.093 25.320 1.00 51.19 265 VAL A CA 1
ATOM 2168 C C . VAL A 1 265 ? 7.891 -6.325 25.199 1.00 51.19 265 VAL A C 1
ATOM 2170 O O . VAL A 1 265 ? 7.593 -7.405 25.703 1.00 51.19 265 VAL A O 1
ATOM 2173 N N . SER A 1 266 ? 9.024 -6.148 24.526 1.00 46.06 266 SER A N 1
ATOM 2174 C CA . SER A 1 266 ? 10.118 -7.115 24.499 1.00 46.06 266 SER A CA 1
ATOM 2175 C C . SER A 1 266 ? 10.930 -7.067 25.803 1.00 46.06 266 SER A C 1
ATOM 2177 O O . SER A 1 266 ? 10.972 -6.055 26.505 1.00 46.06 266 SER A O 1
ATOM 2179 N N . LYS A 1 267 ? 11.623 -8.168 26.118 1.00 42.91 267 LYS A N 1
ATOM 2180 C CA . LYS A 1 267 ? 12.530 -8.287 27.277 1.00 42.91 267 LYS A CA 1
ATOM 2181 C C . LYS A 1 267 ? 13.778 -7.383 27.162 1.00 42.91 267 LYS A C 1
ATOM 2183 O O . LYS A 1 267 ? 14.507 -7.240 28.142 1.00 42.91 267 LYS A O 1
ATOM 2188 N N . TYR A 1 268 ? 14.029 -6.786 25.994 1.00 44.62 268 TYR A N 1
ATOM 2189 C CA . TYR A 1 268 ? 15.225 -6.006 25.682 1.00 44.62 268 TYR A CA 1
ATOM 2190 C C . TYR A 1 268 ? 14.919 -4.498 25.658 1.00 44.62 268 TYR A C 1
ATOM 2192 O O . TYR A 1 268 ? 14.008 -4.026 24.978 1.00 44.62 268 TYR A O 1
ATOM 2200 N N . ILE A 1 269 ? 15.691 -3.726 26.428 1.00 41.47 269 ILE A N 1
ATOM 2201 C CA . ILE A 1 269 ? 15.570 -2.263 26.520 1.00 41.47 269 ILE A CA 1
ATOM 2202 C C . ILE A 1 269 ? 15.933 -1.654 25.152 1.00 41.47 269 ILE A C 1
ATOM 2204 O O . ILE A 1 269 ? 17.004 -1.937 24.622 1.00 41.47 269 ILE A O 1
ATOM 2208 N N . GLY A 1 270 ? 15.039 -0.843 24.574 1.00 50.72 270 GLY A N 1
ATOM 2209 C CA . GLY A 1 270 ? 15.225 -0.157 23.283 1.00 50.72 270 GLY A CA 1
ATOM 2210 C C . GLY A 1 270 ? 14.544 -0.811 22.067 1.00 50.72 270 GLY A C 1
ATOM 2211 O O . GLY A 1 270 ? 14.181 -0.118 21.120 1.00 50.72 270 GLY A O 1
ATOM 2212 N N . GLU A 1 271 ? 14.288 -2.121 22.079 1.00 55.19 271 GLU A N 1
ATOM 2213 C CA . GLU A 1 271 ? 13.591 -2.811 20.973 1.00 55.19 271 GLU A CA 1
ATOM 2214 C C . GLU A 1 271 ? 12.068 -2.608 21.046 1.00 55.19 271 GLU A C 1
ATOM 2216 O O . GLU A 1 271 ? 11.409 -2.317 20.047 1.00 55.19 271 GLU A O 1
ATOM 2221 N N . THR A 1 272 ? 11.531 -2.609 22.268 1.00 52.66 272 THR A N 1
ATOM 2222 C CA . THR A 1 272 ? 10.158 -2.178 22.579 1.00 52.66 272 THR A CA 1
ATOM 2223 C C . THR A 1 272 ? 9.873 -0.768 22.057 1.00 52.66 272 THR A C 1
ATOM 2225 O O . THR A 1 272 ? 8.761 -0.476 21.624 1.00 52.66 272 THR A O 1
ATOM 2228 N N . GLU A 1 273 ? 10.886 0.102 22.060 1.00 53.16 273 GLU A N 1
ATOM 2229 C CA . GLU A 1 273 ? 10.744 1.495 21.652 1.00 53.16 273 GLU A CA 1
ATOM 2230 C C . GLU A 1 273 ? 10.586 1.657 20.146 1.00 53.16 273 GLU A C 1
ATOM 2232 O O . GLU A 1 273 ? 9.673 2.345 19.688 1.00 53.16 273 GLU A O 1
ATOM 2237 N N . LYS A 1 274 ? 11.408 0.943 19.375 1.00 58.41 274 LYS A N 1
ATOM 2238 C CA . LYS A 1 274 ? 11.291 0.893 17.915 1.00 58.41 274 LYS A CA 1
ATOM 2239 C C . LYS A 1 274 ? 9.974 0.267 17.469 1.00 58.41 274 LYS A C 1
ATOM 2241 O O . LYS A 1 274 ? 9.335 0.786 16.563 1.00 58.41 274 LYS A O 1
ATOM 2246 N N . ASN A 1 275 ? 9.537 -0.808 18.122 1.00 58.19 275 ASN A N 1
ATOM 2247 C CA . ASN A 1 275 ? 8.281 -1.470 17.769 1.00 58.19 275 ASN A CA 1
ATOM 2248 C C . ASN A 1 275 ? 7.065 -0.587 18.062 1.00 58.19 275 ASN A C 1
ATOM 2250 O O . ASN A 1 275 ? 6.126 -0.547 17.271 1.00 58.19 275 ASN A O 1
ATOM 2254 N N . LEU A 1 276 ? 7.091 0.157 19.168 1.00 62.12 276 LEU A N 1
ATOM 2255 C CA . LEU A 1 276 ? 6.030 1.099 19.493 1.00 62.12 276 LEU A CA 1
ATOM 2256 C C . LEU A 1 276 ? 6.026 2.297 18.532 1.00 62.12 276 LEU A C 1
ATOM 2258 O O . LEU A 1 276 ? 4.957 2.669 18.056 1.00 62.12 276 LEU A O 1
ATOM 2262 N N . ALA A 1 277 ? 7.202 2.853 18.212 1.00 59.91 277 ALA A N 1
ATOM 2263 C CA . ALA A 1 277 ? 7.350 3.900 17.200 1.00 59.91 277 ALA A CA 1
ATOM 2264 C C . ALA A 1 277 ? 6.777 3.440 15.857 1.00 59.91 277 ALA A C 1
ATOM 2266 O O . ALA A 1 277 ? 5.888 4.098 15.344 1.00 59.91 277 ALA A O 1
ATOM 2267 N N . ASN A 1 278 ? 7.129 2.238 15.393 1.00 59.84 278 ASN A N 1
ATOM 2268 C CA . ASN A 1 278 ? 6.570 1.657 14.173 1.00 59.84 278 ASN A CA 1
ATOM 2269 C C . ASN A 1 278 ? 5.040 1.520 14.218 1.00 59.84 278 ASN A C 1
ATOM 2271 O O . ASN A 1 278 ? 4.388 1.730 13.204 1.00 59.84 278 ASN A O 1
ATOM 2275 N N . VAL A 1 279 ? 4.436 1.174 15.361 1.00 62.34 279 VAL A N 1
ATOM 2276 C CA . VAL A 1 279 ? 2.967 1.102 15.488 1.00 62.34 279 VAL A CA 1
ATOM 2277 C C . VAL A 1 279 ? 2.330 2.489 15.388 1.00 62.34 279 VAL A C 1
ATOM 2279 O O . VAL A 1 279 ? 1.274 2.630 14.772 1.00 62.34 279 VAL A O 1
ATOM 2282 N N . PHE A 1 280 ? 2.959 3.514 15.964 1.00 61.34 280 PHE A N 1
ATOM 2283 C CA . PHE A 1 280 ? 2.498 4.892 15.820 1.00 61.34 280 PHE A CA 1
ATOM 2284 C C . PHE A 1 280 ? 2.734 5.431 14.421 1.00 61.34 280 PHE A C 1
ATOM 2286 O O . PHE A 1 280 ? 1.803 5.987 13.862 1.00 61.34 280 PHE A O 1
ATOM 2293 N N . ASP A 1 281 ? 3.893 5.189 13.824 1.00 58.69 281 ASP A N 1
ATOM 2294 C CA . ASP A 1 281 ? 4.183 5.550 12.444 1.00 58.69 281 ASP A CA 1
ATOM 2295 C C . ASP A 1 281 ? 3.175 4.862 11.525 1.00 58.69 281 ASP A C 1
ATOM 2297 O O . ASP A 1 281 ? 2.565 5.516 10.700 1.00 58.69 281 ASP A O 1
ATOM 2301 N N . GLN A 1 282 ? 2.860 3.580 11.732 1.00 58.38 282 GLN A N 1
ATOM 2302 C CA . GLN A 1 282 ? 1.803 2.887 10.987 1.00 58.38 282 GLN A CA 1
ATOM 2303 C C . GLN A 1 282 ? 0.401 3.466 11.229 1.00 58.38 282 GLN A C 1
ATOM 2305 O O . GLN A 1 282 ? -0.424 3.446 10.319 1.00 58.38 282 GLN A O 1
ATOM 2310 N N . ALA A 1 283 ? 0.100 3.975 12.424 1.00 57.97 283 ALA A N 1
ATOM 2311 C CA . ALA A 1 283 ? -1.169 4.643 12.705 1.00 57.97 283 ALA A CA 1
ATOM 2312 C C . ALA A 1 283 ? -1.213 6.075 12.123 1.00 57.97 283 ALA A C 1
ATOM 2314 O O . ALA A 1 283 ? -2.263 6.498 11.633 1.00 57.97 283 ALA A O 1
ATOM 2315 N N . GLU A 1 284 ? -0.100 6.814 12.120 1.00 55.19 284 GLU A N 1
ATOM 2316 C CA . GLU A 1 284 ? 0.059 8.114 11.448 1.00 55.19 284 GLU A CA 1
ATOM 2317 C C . GLU A 1 284 ? -0.099 7.915 9.944 1.00 55.19 284 GLU A C 1
ATOM 2319 O O . GLU A 1 284 ? -0.965 8.534 9.328 1.00 55.19 284 GLU A O 1
ATOM 2324 N N . ASN A 1 285 ? 0.600 6.907 9.419 1.00 50.19 285 ASN A N 1
ATOM 2325 C CA . ASN A 1 285 ? 0.584 6.454 8.035 1.00 50.19 285 ASN A CA 1
ATOM 2326 C C . ASN A 1 285 ? -0.762 5.860 7.590 1.00 50.19 285 ASN A C 1
ATOM 2328 O O . ASN A 1 285 ? -0.943 5.480 6.443 1.00 50.19 285 ASN A O 1
ATOM 2332 N N . ARG A 1 286 ? -1.737 5.700 8.484 1.00 53.84 286 ARG A N 1
ATOM 2333 C CA . ARG A 1 286 ? -3.104 5.299 8.109 1.00 53.84 286 ARG A CA 1
ATOM 2334 C C . ARG A 1 286 ? -4.099 6.447 8.283 1.00 53.84 286 ARG A C 1
ATOM 2336 O O . ARG A 1 286 ? -5.308 6.212 8.219 1.00 53.84 286 ARG A O 1
ATOM 2343 N N . ASN A 1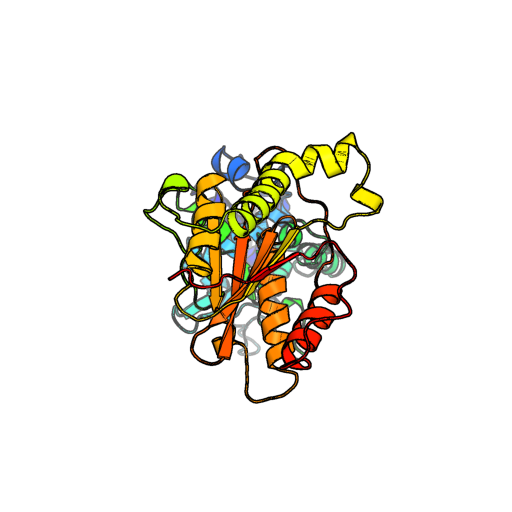 287 ? -3.612 7.674 8.514 1.00 50.81 287 ASN A N 1
ATOM 2344 C CA . ASN A 1 287 ? -4.387 8.860 8.894 1.00 50.81 287 ASN A CA 1
ATOM 2345 C C . ASN A 1 287 ? -5.235 8.653 10.161 1.00 50.81 287 ASN A C 1
ATOM 2347 O O . ASN A 1 287 ? -6.334 9.191 10.283 1.00 50.81 287 ASN A O 1
ATOM 2351 N N . TRP A 1 288 ? -4.772 7.843 11.119 1.00 52.34 288 TRP A N 1
ATOM 2352 C CA . TRP A 1 288 ? -5.499 7.650 12.381 1.00 52.34 288 TRP A CA 1
ATOM 2353 C C . TRP A 1 288 ? -5.165 8.756 13.375 1.00 52.34 288 TRP A C 1
ATOM 2355 O O . TRP A 1 288 ? -6.036 9.219 14.104 1.00 52.34 288 TRP A O 1
ATOM 2365 N N . ILE A 1 289 ? -3.915 9.212 13.389 1.00 45.12 289 ILE A N 1
ATOM 2366 C CA . ILE A 1 289 ?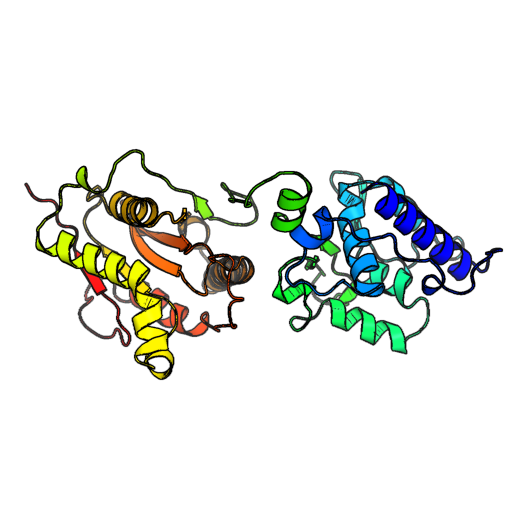 -3.374 10.066 14.449 1.00 45.12 289 ILE A CA 1
ATOM 2367 C C . ILE A 1 289 ? -3.774 11.546 14.415 1.00 45.12 289 ILE A C 1
ATOM 2369 O O . ILE A 1 289 ? -3.950 12.077 15.516 1.00 45.12 289 ILE A O 1
ATOM 2373 N N . PRO A 1 290 ? -3.951 12.242 13.266 1.00 40.78 290 PRO A N 1
ATOM 2374 C CA . PRO A 1 290 ? -4.082 13.703 13.305 1.00 40.78 290 PRO A CA 1
ATOM 2375 C C . PRO A 1 290 ? -5.289 14.167 14.135 1.00 40.78 290 PRO A C 1
ATOM 2377 O O . PRO A 1 290 ? -5.270 15.263 14.689 1.00 40.78 290 PRO A O 1
ATOM 2380 N N . PHE A 1 291 ? -6.284 13.291 14.321 1.00 49.47 291 PHE A N 1
ATOM 2381 C CA . PHE A 1 291 ? -7.406 13.489 15.228 1.00 49.47 291 PHE A CA 1
ATOM 2382 C C . PHE A 1 291 ? -7.753 12.164 15.932 1.00 49.47 291 PHE A C 1
ATOM 2384 O O . PHE A 1 291 ? -8.707 11.481 15.580 1.00 49.47 291 PHE A O 1
ATOM 2391 N N . SER A 1 292 ? -6.960 11.760 16.923 1.00 52.31 292 SER A N 1
ATOM 2392 C CA . SER A 1 292 ? -7.252 10.576 17.747 1.00 52.31 292 SER A CA 1
ATOM 2393 C C . SER A 1 292 ? -7.494 10.946 19.205 1.00 52.31 292 SER A C 1
ATOM 2395 O O . SER A 1 292 ? -6.763 11.764 19.770 1.00 52.31 292 SER A O 1
ATOM 2397 N N . VAL A 1 293 ? -8.487 10.304 19.834 1.00 53.00 293 VAL A N 1
ATOM 2398 C CA . VAL A 1 293 ? -8.581 10.266 21.301 1.00 53.00 293 VAL A CA 1
ATOM 2399 C C . VAL A 1 293 ? -7.801 9.054 21.783 1.00 53.00 293 VAL A C 1
ATOM 2401 O O . VAL A 1 293 ? -8.192 7.910 21.533 1.00 53.00 293 VAL A O 1
ATOM 2404 N N . PHE A 1 294 ? -6.679 9.314 22.451 1.00 57.72 294 PHE A N 1
ATOM 2405 C CA . PHE A 1 294 ? -5.867 8.264 23.055 1.00 57.72 294 PHE A CA 1
ATOM 2406 C C . PHE A 1 294 ? -6.401 7.943 24.440 1.00 57.72 294 PHE A C 1
ATOM 2408 O O . PHE A 1 294 ? -6.560 8.832 25.279 1.00 57.72 294 PHE A O 1
ATOM 2415 N N . LEU A 1 295 ? -6.658 6.659 24.657 1.00 57.50 295 LEU A N 1
ATOM 2416 C CA . LEU A 1 295 ? -7.270 6.119 25.853 1.00 57.50 295 LEU A CA 1
ATOM 2417 C C . LEU A 1 295 ? -6.389 5.022 26.426 1.00 57.50 295 LEU A C 1
ATOM 2419 O O . LEU A 1 295 ? -6.298 3.917 25.901 1.00 57.50 295 LEU A O 1
ATOM 2423 N N . PHE A 1 296 ? -5.728 5.325 27.530 1.00 58.81 296 PHE A N 1
ATOM 2424 C CA . PHE A 1 296 ? -4.927 4.337 28.237 1.00 58.81 296 PHE A CA 1
ATOM 2425 C C . PHE A 1 296 ? -5.802 3.589 29.237 1.00 58.81 296 PHE A C 1
ATOM 2427 O O . PHE A 1 296 ? -6.500 4.211 30.036 1.00 58.81 296 PHE A O 1
ATOM 2434 N N . VAL A 1 297 ? -5.761 2.256 29.193 1.00 55.88 297 VAL A N 1
ATOM 2435 C CA . VAL A 1 297 ? -6.499 1.383 30.115 1.00 55.88 297 VAL A CA 1
ATOM 2436 C C . VAL A 1 297 ? -5.521 0.455 30.818 1.00 55.88 297 VAL A C 1
ATOM 2438 O O . VAL A 1 297 ? -4.826 -0.334 30.178 1.00 55.88 297 VAL A O 1
ATOM 2441 N N . ARG A 1 298 ? -5.497 0.506 32.153 1.00 55.16 298 ARG A N 1
ATOM 2442 C CA . ARG A 1 298 ? -4.762 -0.469 32.968 1.00 55.16 298 ARG A CA 1
ATOM 2443 C C . ARG A 1 298 ? -5.568 -1.770 33.083 1.00 55.16 298 ARG A C 1
ATOM 2445 O O . ARG A 1 298 ? -6.722 -1.752 33.517 1.00 55.16 298 ARG A O 1
ATOM 2452 N N . GLY A 1 299 ? -4.968 -2.881 32.664 1.00 52.38 299 GLY A N 1
ATOM 2453 C CA . GLY A 1 299 ? -5.532 -4.229 32.706 1.00 52.38 299 GLY A CA 1
ATOM 2454 C C . GLY A 1 299 ? -5.343 -4.956 34.043 1.00 52.38 299 GLY A C 1
ATOM 2455 O O . GLY A 1 299 ? -4.568 -4.533 34.899 1.00 52.38 299 GLY A O 1
ATOM 2456 N N . ILE A 1 300 ? -6.046 -6.089 34.180 1.00 44.84 300 ILE A N 1
ATOM 2457 C CA . ILE A 1 300 ? -6.107 -6.971 35.368 1.00 44.84 300 ILE A CA 1
ATOM 2458 C C . ILE A 1 300 ? -4.718 -7.449 35.836 1.00 44.84 300 ILE A C 1
ATOM 2460 O O . ILE A 1 300 ? -4.496 -7.618 37.028 1.00 44.84 300 ILE A O 1
ATOM 2464 N N . SER A 1 301 ? -3.779 -7.643 34.910 1.00 48.59 301 SER A N 1
ATOM 2465 C CA . SER A 1 301 ? -2.461 -8.255 35.144 1.00 48.59 301 SER A CA 1
ATOM 2466 C C . SER A 1 301 ? -1.295 -7.257 35.195 1.00 48.59 301 SER A C 1
ATOM 2468 O O . SER A 1 301 ? -0.140 -7.666 35.149 1.00 48.59 301 SER A O 1
ATOM 2470 N N . GLY A 1 302 ? -1.566 -5.946 35.242 1.00 48.47 302 GLY A N 1
ATOM 2471 C CA . GLY A 1 302 ? -0.529 -4.914 35.079 1.00 48.47 302 GLY A CA 1
ATOM 2472 C C . GLY A 1 302 ? -0.181 -4.597 33.618 1.00 48.47 302 GLY A C 1
ATOM 2473 O O . GLY A 1 302 ? 0.667 -3.749 33.365 1.00 48.47 302 GLY A O 1
ATOM 2474 N N . LEU A 1 303 ? -0.870 -5.225 32.658 1.00 50.06 303 LEU A N 1
ATOM 2475 C CA . LEU A 1 303 ? -0.764 -4.916 31.232 1.00 50.06 303 LEU A CA 1
ATOM 2476 C C . LEU A 1 303 ? -1.436 -3.575 30.907 1.00 50.06 303 LEU A C 1
ATOM 2478 O O . LEU A 1 303 ? -2.562 -3.317 31.339 1.00 50.06 303 LEU A O 1
ATOM 2482 N N . PHE A 1 304 ? -0.761 -2.735 30.126 1.00 56.53 304 PHE A N 1
ATOM 2483 C CA . PHE A 1 304 ? -1.320 -1.495 29.591 1.00 56.53 304 PHE A CA 1
ATOM 2484 C C . PHE A 1 304 ? -1.961 -1.772 28.229 1.00 56.53 304 PHE A C 1
ATOM 2486 O O . PHE A 1 304 ? -1.375 -2.456 27.396 1.00 56.53 304 PHE A O 1
ATOM 2493 N N . TYR A 1 305 ? -3.146 -1.222 27.983 1.00 59.84 305 TYR A N 1
ATOM 2494 C CA . TYR A 1 305 ? -3.744 -1.184 26.650 1.00 59.84 305 TYR A CA 1
ATOM 2495 C C . TYR A 1 305 ? -3.808 0.255 26.171 1.00 59.84 305 TYR A C 1
ATOM 2497 O O . TYR A 1 305 ? -4.162 1.151 26.944 1.00 59.84 305 TYR A O 1
ATOM 2505 N N . LEU A 1 306 ? -3.510 0.448 24.889 1.00 63.91 306 LEU A N 1
ATOM 2506 C CA . LEU A 1 306 ? -3.764 1.701 24.202 1.00 63.91 306 LEU A CA 1
ATOM 2507 C C . LEU A 1 306 ? -5.023 1.539 23.357 1.00 63.91 306 LEU A C 1
ATOM 2509 O O . LEU A 1 306 ? -5.096 0.680 22.483 1.00 63.91 306 LEU A O 1
ATOM 2513 N N . LEU A 1 307 ? -6.026 2.354 23.638 1.00 58.75 307 LEU A N 1
ATOM 2514 C CA . LEU A 1 307 ? -7.212 2.503 22.817 1.00 58.75 307 LEU A CA 1
ATOM 2515 C C . LEU A 1 307 ? -7.052 3.764 21.975 1.00 58.75 307 LEU A C 1
ATOM 2517 O O . LEU A 1 307 ? -6.715 4.828 22.493 1.00 58.75 307 LEU A O 1
ATOM 2521 N N . ILE A 1 308 ? -7.294 3.628 20.680 1.00 63.22 308 ILE A N 1
ATOM 2522 C CA . ILE A 1 308 ? -7.299 4.717 19.716 1.00 63.22 308 ILE A CA 1
ATOM 2523 C C . ILE A 1 308 ? -8.729 4.842 19.208 1.00 63.22 308 ILE A C 1
ATOM 2525 O O . ILE A 1 308 ? -9.244 3.927 18.563 1.00 63.22 308 ILE A O 1
ATOM 2529 N N . ILE A 1 309 ? -9.387 5.957 19.516 1.00 58.47 309 ILE A N 1
ATOM 2530 C CA . ILE A 1 309 ? -10.648 6.311 18.863 1.00 58.47 309 ILE A CA 1
ATOM 2531 C C . ILE A 1 309 ? -10.297 7.100 17.607 1.00 58.47 309 ILE A C 1
ATOM 2533 O O . ILE A 1 309 ? -9.808 8.228 17.706 1.00 58.47 309 ILE A O 1
ATOM 2537 N N . LYS A 1 310 ? -10.531 6.491 16.442 1.00 58.12 310 LYS A N 1
ATOM 2538 C CA . LYS A 1 310 ? -10.285 7.110 15.142 1.00 58.12 310 LYS A CA 1
ATOM 2539 C C . LYS A 1 310 ? -11.446 8.050 14.826 1.00 58.12 310 LYS A C 1
ATOM 2541 O O . LYS A 1 310 ? -12.553 7.582 14.551 1.00 58.12 310 LYS A O 1
ATOM 2546 N N . LEU A 1 311 ? -11.193 9.360 14.827 1.00 51.47 311 LEU A N 1
ATOM 2547 C CA . LEU A 1 311 ? -12.119 10.312 14.214 1.00 51.47 311 LEU A CA 1
ATOM 2548 C C . LEU A 1 311 ? -12.118 10.032 12.707 1.00 51.47 311 LEU A C 1
ATOM 2550 O O . LEU A 1 311 ? -11.075 10.113 12.059 1.00 51.47 311 LEU A O 1
ATOM 2554 N N . LEU A 1 312 ? -13.266 9.634 12.152 1.00 43.66 312 LEU A N 1
ATOM 2555 C CA . LEU A 1 312 ? -13.387 9.468 10.705 1.00 43.66 312 LEU A CA 1
ATOM 2556 C C . LEU A 1 312 ? -13.091 10.820 10.039 1.00 43.66 312 LEU A C 1
ATOM 2558 O O . LEU A 1 312 ? -13.680 11.831 10.444 1.00 43.66 312 LEU A O 1
ATOM 2562 N N . PRO A 1 313 ? -12.208 10.875 9.026 1.00 38.03 313 PRO A N 1
ATOM 2563 C CA . PRO A 1 313 ? -12.062 12.078 8.232 1.00 38.03 313 PRO A CA 1
ATOM 2564 C C . PRO A 1 313 ? -13.394 12.312 7.521 1.00 38.03 313 PRO A C 1
ATOM 2566 O O . PRO A 1 313 ? -13.775 11.580 6.611 1.00 38.03 313 PRO A O 1
ATOM 2569 N N . THR A 1 314 ? -14.146 13.327 7.948 1.00 31.59 314 THR A N 1
ATOM 2570 C CA . THR A 1 314 ? -15.265 13.795 7.125 1.00 31.59 314 THR A CA 1
ATOM 2571 C C . THR A 1 314 ? -14.702 14.224 5.762 1.00 31.59 314 THR A C 1
ATOM 2573 O O . THR A 1 314 ? -13.643 14.855 5.725 1.00 31.59 314 THR A O 1
ATOM 2576 N N . PRO A 1 315 ? -15.376 13.908 4.642 1.00 28.62 315 PRO A N 1
ATOM 2577 C CA . PRO A 1 315 ? -14.815 13.938 3.282 1.00 28.62 315 PRO A CA 1
ATOM 2578 C C . PRO A 1 315 ? -14.436 15.329 2.741 1.00 28.62 315 PRO A C 1
ATOM 2580 O O . PRO A 1 315 ? -14.261 15.492 1.538 1.00 28.62 315 PRO A O 1
ATOM 2583 N N . LYS A 1 316 ? -14.356 16.366 3.581 1.00 26.56 316 LYS A N 1
ATOM 2584 C CA . LYS A 1 316 ? -14.244 17.749 3.118 1.00 26.56 316 LYS A CA 1
ATOM 2585 C C . LYS A 1 316 ? -12.853 18.376 3.175 1.00 26.56 316 LYS A C 1
ATOM 2587 O O . LYS A 1 316 ? -12.695 19.356 2.458 1.00 26.56 316 LYS A O 1
ATOM 2592 N N . TYR A 1 317 ? -11.865 17.881 3.935 1.00 34.53 317 TYR A N 1
ATOM 2593 C CA . TYR A 1 317 ? -10.564 18.576 4.018 1.00 34.53 317 TYR A CA 1
ATOM 2594 C C . TYR A 1 317 ? -9.363 17.645 4.293 1.00 34.53 317 TYR A C 1
ATOM 2596 O O . TYR A 1 317 ? -9.447 16.828 5.210 1.00 34.53 317 TYR A O 1
ATOM 2604 N N . PRO A 1 318 ? -8.246 17.769 3.541 1.00 28.39 318 PRO A N 1
ATOM 2605 C CA . PRO A 1 318 ? -7.021 17.002 3.771 1.00 28.39 318 PRO A CA 1
ATOM 2606 C C . PRO A 1 318 ? -6.308 17.446 5.059 1.00 28.39 318 PRO A C 1
ATOM 2608 O O . PRO A 1 318 ? -6.257 18.631 5.391 1.00 28.39 318 PRO A O 1
ATOM 2611 N N . SER A 1 319 ? -5.770 16.476 5.798 1.00 33.59 319 SER A N 1
ATOM 2612 C CA . SER A 1 319 ? -5.057 16.661 7.063 1.00 33.59 319 SER A CA 1
ATOM 2613 C C . SER A 1 319 ? -3.662 17.249 6.847 1.00 33.59 319 SER A C 1
ATOM 2615 O O . SER A 1 319 ? -2.825 16.648 6.181 1.00 33.59 319 SER A O 1
ATOM 2617 N N . SER A 1 320 ? -3.384 18.401 7.458 1.00 28.70 320 SER A N 1
ATOM 2618 C CA . SER A 1 320 ? -2.027 18.936 7.595 1.00 28.70 320 SER A CA 1
ATOM 2619 C C . SER A 1 320 ? -1.202 18.072 8.556 1.00 28.70 320 SER A C 1
ATOM 2621 O O . SER A 1 320 ? -1.658 17.773 9.661 1.00 28.70 320 SER A O 1
ATOM 2623 N N . SER A 1 321 ? 0.014 17.715 8.144 1.00 27.56 321 SER A N 1
ATOM 2624 C CA . SER A 1 321 ? 1.016 16.946 8.892 1.00 27.56 321 SER A CA 1
ATOM 2625 C C . SER A 1 321 ? 1.254 17.495 10.309 1.00 27.56 321 SER A C 1
ATOM 2627 O O . SER A 1 321 ? 1.727 18.623 10.468 1.00 27.56 321 SER A O 1
ATOM 2629 N N . CYS A 1 322 ? 0.971 16.695 11.341 1.00 31.86 322 CYS A N 1
ATOM 2630 C CA . CYS A 1 322 ? 1.275 17.013 12.738 1.00 31.86 322 CYS A CA 1
ATOM 2631 C C . CYS A 1 322 ? 2.267 15.989 13.303 1.00 31.86 322 CYS A C 1
ATOM 2633 O O . CYS A 1 322 ? 1.867 14.916 13.739 1.00 31.86 322 CYS A O 1
ATOM 2635 N N . SER A 1 323 ? 3.548 16.362 13.372 1.00 29.34 323 SER A N 1
ATOM 2636 C CA . SER A 1 323 ? 4.619 15.561 13.974 1.00 29.34 323 SER A CA 1
ATOM 2637 C C . SER A 1 323 ? 4.387 15.357 15.480 1.00 29.34 323 SER A C 1
ATOM 2639 O O . SER A 1 323 ? 4.646 16.234 16.310 1.00 29.34 323 SER A O 1
ATOM 2641 N N . SER A 1 324 ? 3.847 14.193 15.851 1.00 39.75 324 SER A N 1
ATOM 2642 C CA . SER A 1 324 ? 3.365 13.916 17.216 1.00 39.75 324 SER A CA 1
ATOM 2643 C C . SER A 1 324 ? 4.182 12.871 17.997 1.00 39.75 324 SER A C 1
ATOM 2645 O O . SER A 1 324 ? 3.978 12.715 19.206 1.00 39.75 324 SER A O 1
ATOM 2647 N N . SER A 1 325 ? 5.174 12.236 17.363 1.00 34.84 325 SER A N 1
ATOM 2648 C CA . SER A 1 325 ? 5.949 11.112 17.917 1.00 34.84 325 SER A CA 1
ATOM 2649 C C . SER A 1 325 ? 6.807 11.460 19.149 1.00 34.84 325 SER A C 1
ATOM 2651 O O . SER A 1 325 ? 6.870 10.687 20.106 1.00 34.84 325 SER A O 1
ATOM 2653 N N . SER A 1 326 ? 7.418 12.649 19.208 1.00 32.03 326 SER A N 1
ATOM 2654 C CA . SER A 1 326 ? 8.382 13.012 20.268 1.00 32.03 326 SER A CA 1
ATOM 2655 C C . SER A 1 326 ? 7.756 13.298 21.642 1.00 32.03 326 SER A C 1
ATOM 2657 O O . SER A 1 326 ? 8.378 13.075 22.677 1.00 32.03 326 SER A O 1
ATOM 2659 N N . SER A 1 327 ? 6.505 13.768 21.686 1.00 38.72 327 SER A N 1
ATOM 2660 C CA . SER A 1 327 ? 5.824 14.124 22.946 1.00 38.72 327 SER A CA 1
ATOM 2661 C C . SER A 1 327 ? 5.207 12.913 23.663 1.00 38.72 327 SER A C 1
ATOM 2663 O O . SER A 1 327 ? 4.912 12.983 24.855 1.00 38.72 327 SER A O 1
ATOM 2665 N N . PHE A 1 328 ? 5.006 11.805 22.944 1.00 41.72 328 PHE A N 1
ATOM 2666 C CA . PHE A 1 328 ? 4.428 10.563 23.459 1.00 41.72 328 PHE A CA 1
ATOM 2667 C C . PHE A 1 328 ? 5.427 9.775 24.331 1.00 41.72 328 PHE A C 1
ATOM 2669 O O . PHE A 1 328 ? 5.062 9.248 25.385 1.00 41.72 328 PHE A O 1
ATOM 2676 N N . TRP A 1 329 ? 6.708 9.799 23.946 1.00 38.94 329 TRP A N 1
ATOM 2677 C CA . TRP A 1 329 ? 7.835 9.183 24.660 1.00 38.94 329 TRP A CA 1
ATOM 2678 C C . TRP A 1 329 ? 7.946 9.612 26.126 1.00 38.94 329 TRP A C 1
ATOM 2680 O O . TRP A 1 329 ? 8.069 8.777 27.024 1.00 38.94 329 TRP A O 1
ATOM 2690 N N . SER A 1 330 ? 7.821 10.916 26.380 1.00 36.66 330 SER A N 1
ATOM 2691 C CA . SER A 1 330 ? 7.911 11.485 27.730 1.00 36.66 330 SER A CA 1
ATOM 2692 C C . SER A 1 330 ? 6.807 10.966 28.664 1.00 36.66 330 SER A C 1
ATOM 2694 O O . SER A 1 330 ? 7.025 10.793 29.862 1.00 36.66 330 SER A O 1
ATOM 2696 N N . ILE A 1 331 ? 5.631 10.664 28.109 1.00 39.25 331 ILE A N 1
ATOM 2697 C CA . ILE A 1 331 ? 4.444 10.241 28.854 1.00 39.25 331 ILE A CA 1
ATOM 2698 C C . ILE A 1 331 ? 4.479 8.740 29.163 1.00 39.25 331 ILE A C 1
ATOM 2700 O O . ILE A 1 331 ? 4.234 8.351 30.304 1.00 39.25 331 ILE A O 1
ATOM 2704 N N . TYR A 1 332 ? 4.816 7.897 28.182 1.00 42.28 332 TYR A N 1
ATOM 2705 C CA . TYR A 1 332 ? 4.940 6.450 28.397 1.00 42.28 332 TYR A CA 1
ATOM 2706 C C . TYR A 1 332 ? 6.064 6.130 29.394 1.00 42.28 332 TYR A C 1
ATOM 2708 O O . TYR A 1 332 ? 5.860 5.348 30.325 1.00 42.28 332 TYR A O 1
ATOM 2716 N N . SER A 1 333 ? 7.204 6.824 29.276 1.00 36.34 333 SER A N 1
ATOM 2717 C CA . SER A 1 333 ? 8.306 6.717 30.236 1.00 36.34 333 SER A CA 1
ATOM 2718 C C . SER A 1 333 ? 7.889 7.145 31.650 1.00 36.34 333 SER A C 1
ATOM 2720 O O . SER A 1 333 ? 8.244 6.450 32.599 1.00 36.34 333 SER A O 1
ATOM 2722 N N . LYS A 1 334 ? 7.102 8.225 31.803 1.00 36.06 334 LYS A N 1
ATOM 2723 C CA . LYS A 1 334 ? 6.565 8.671 33.107 1.00 36.06 334 LYS A CA 1
ATOM 2724 C C . LYS A 1 334 ? 5.545 7.698 33.703 1.00 36.06 334 LYS A C 1
ATOM 2726 O O . LYS A 1 334 ? 5.582 7.430 34.899 1.00 36.06 334 LYS A O 1
ATOM 2731 N N . CYS A 1 335 ? 4.653 7.132 32.886 1.00 37.94 335 CYS A N 1
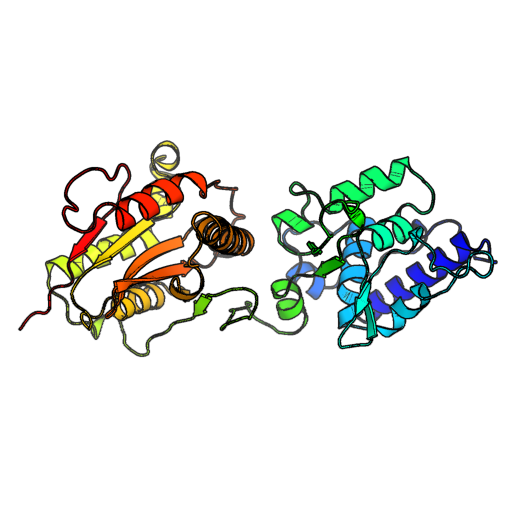ATOM 2732 C CA . CYS A 1 335 ? 3.684 6.126 33.332 1.00 37.94 335 CYS A CA 1
ATOM 2733 C C . CYS A 1 335 ? 4.345 4.825 33.815 1.00 37.94 335 CYS A C 1
ATOM 2735 O O . CYS A 1 335 ? 3.799 4.174 34.706 1.00 37.94 335 CYS A O 1
ATOM 2737 N N . LEU A 1 336 ? 5.490 4.447 33.236 1.00 39.25 336 LEU A N 1
ATOM 2738 C CA . LEU A 1 336 ? 6.281 3.289 33.662 1.00 39.25 336 LEU A CA 1
ATOM 2739 C C . LEU A 1 336 ? 7.143 3.577 34.901 1.00 39.25 336 LEU A C 1
ATOM 2741 O O . LEU A 1 336 ? 7.300 2.687 35.734 1.00 39.25 336 LEU A O 1
ATOM 2745 N N . SER A 1 337 ? 7.689 4.792 35.043 1.00 33.91 337 SER A N 1
ATOM 2746 C CA . SER A 1 337 ? 8.573 5.143 36.165 1.00 33.91 337 SER A CA 1
ATOM 2747 C C . SER A 1 337 ? 7.824 5.479 37.460 1.00 33.91 337 SER A C 1
ATOM 2749 O O . SER A 1 337 ? 8.310 5.171 38.546 1.00 33.91 337 SER A O 1
ATOM 2751 N N . GLU A 1 338 ? 6.635 6.080 37.383 1.00 36.06 338 GLU A N 1
ATOM 2752 C CA . GLU A 1 338 ? 5.862 6.544 38.546 1.00 36.06 338 GLU A CA 1
ATOM 2753 C C . GLU A 1 338 ? 4.776 5.542 38.961 1.00 36.06 338 GLU A C 1
ATOM 2755 O O . GLU A 1 338 ? 3.584 5.851 39.016 1.00 36.06 338 GLU A O 1
ATOM 2760 N N . GLY A 1 339 ? 5.188 4.318 39.295 1.00 36.59 339 GLY A N 1
ATOM 2761 C CA . GLY A 1 339 ? 4.293 3.244 39.736 1.00 36.59 339 GLY A CA 1
ATOM 2762 C C . GLY A 1 339 ? 3.459 3.524 40.999 1.00 36.59 339 GLY A C 1
ATOM 2763 O O . GLY A 1 339 ? 2.624 2.687 41.340 1.00 36.59 339 GLY A O 1
ATOM 2764 N N . THR A 1 340 ? 3.633 4.659 41.689 1.00 32.50 340 THR A N 1
ATOM 2765 C CA . THR A 1 340 ? 2.992 4.907 42.996 1.00 32.50 340 THR A CA 1
ATOM 2766 C C . THR A 1 340 ? 2.633 6.357 43.352 1.00 32.50 340 THR A C 1
ATOM 2768 O O . THR A 1 340 ? 1.991 6.535 44.378 1.00 32.50 340 THR A O 1
ATOM 2771 N N . ASN A 1 341 ? 2.938 7.394 42.559 1.00 28.98 341 ASN A N 1
ATOM 2772 C CA . ASN A 1 341 ? 2.591 8.783 42.931 1.00 28.98 341 ASN A CA 1
ATOM 2773 C C . ASN A 1 341 ? 2.249 9.664 41.718 1.00 28.98 341 ASN A C 1
ATOM 2775 O O . ASN A 1 341 ? 3.029 10.497 41.276 1.00 28.98 341 ASN A O 1
ATOM 2779 N N . MET A 1 342 ? 1.036 9.506 41.187 1.00 34.88 342 MET A N 1
ATOM 2780 C CA . MET A 1 342 ? 0.545 10.222 40.002 1.00 34.88 342 MET A CA 1
ATOM 2781 C C . MET A 1 342 ? -0.017 11.633 40.309 1.00 34.88 342 MET A C 1
ATOM 2783 O O . MET A 1 342 ? -1.085 11.980 39.804 1.00 34.88 342 MET A O 1
ATOM 2787 N N . HIS A 1 343 ? 0.671 12.478 41.087 1.00 30.69 343 HIS A N 1
ATOM 2788 C CA . HIS A 1 343 ? 0.157 13.819 41.441 1.00 30.69 343 HIS A CA 1
ATOM 2789 C C . HIS A 1 343 ? 0.809 15.023 40.748 1.00 30.69 343 HIS A C 1
ATOM 2791 O O . HIS A 1 343 ? 0.227 16.103 40.814 1.00 30.69 343 HIS A O 1
ATOM 2797 N N . GLN A 1 344 ? 1.938 14.905 40.042 1.00 27.75 344 GLN A N 1
ATOM 2798 C CA . GLN A 1 344 ? 2.591 16.092 39.465 1.00 27.75 344 GLN A CA 1
ATOM 2799 C C . GLN A 1 344 ? 3.195 15.835 38.079 1.00 27.75 344 GLN A C 1
ATOM 2801 O O . GLN A 1 344 ? 3.861 14.835 37.857 1.00 27.75 344 GLN A O 1
ATOM 2806 N N . GLY A 1 345 ? 2.967 16.762 37.140 1.00 27.50 345 GLY A N 1
ATOM 2807 C CA . GLY A 1 345 ? 3.784 16.889 35.926 1.00 27.50 345 GLY A CA 1
ATOM 2808 C C . GLY A 1 345 ? 3.165 16.399 34.614 1.00 27.50 345 GLY A C 1
ATOM 2809 O O . GLY A 1 345 ? 3.796 15.602 33.915 1.00 27.50 345 GLY A O 1
ATOM 2810 N N . TRP A 1 346 ? 1.978 16.900 34.259 1.00 33.09 346 TRP A N 1
ATOM 2811 C CA . TRP A 1 346 ? 1.378 16.752 32.926 1.00 33.09 346 TRP A CA 1
ATOM 2812 C C . TRP A 1 346 ? 1.114 18.152 32.358 1.00 33.09 346 TRP A C 1
ATOM 2814 O O . TRP A 1 346 ? 0.168 18.809 32.776 1.00 33.09 346 TRP A O 1
ATOM 2824 N N . GLU A 1 347 ? 1.971 18.639 31.459 1.00 28.03 347 GLU A N 1
ATOM 2825 C CA . GLU A 1 347 ? 1.762 19.925 30.778 1.00 28.03 347 GLU A CA 1
ATOM 2826 C C . GLU A 1 347 ? 1.076 19.686 29.421 1.00 28.03 347 GLU A C 1
ATOM 2828 O O . GLU A 1 347 ? 1.630 19.053 28.520 1.00 28.03 347 GLU A O 1
ATOM 2833 N N . GLY A 1 348 ? -0.173 20.153 29.323 1.00 34.69 348 GLY A N 1
ATOM 2834 C CA . GLY A 1 348 ? -1.141 19.924 28.241 1.00 34.69 348 GLY A CA 1
ATOM 2835 C C . GLY A 1 348 ? -2.479 19.424 28.808 1.00 34.69 348 GLY A C 1
ATOM 2836 O O . GLY A 1 348 ? -2.461 18.716 29.813 1.00 34.69 348 GLY A O 1
ATOM 2837 N N . LEU A 1 349 ? -3.624 19.782 28.197 1.00 33.03 349 LEU A N 1
ATOM 2838 C CA . LEU A 1 349 ? -4.979 19.349 28.608 1.00 33.03 349 LEU A CA 1
ATOM 2839 C C . LEU A 1 349 ? -5.048 17.814 28.698 1.00 33.03 349 LEU A C 1
ATOM 2841 O O . LEU A 1 349 ? -5.262 17.121 27.707 1.00 33.03 349 LEU A O 1
ATOM 2845 N N . THR A 1 350 ? -4.788 17.293 29.894 1.00 37.47 350 THR A N 1
ATOM 2846 C CA . THR A 1 350 ? -4.721 15.867 30.208 1.00 37.47 350 THR A CA 1
ATOM 2847 C C . THR A 1 350 ? -5.657 15.644 31.382 1.00 37.47 350 THR A C 1
ATOM 2849 O O . THR A 1 350 ? -5.337 16.030 32.505 1.00 37.47 350 THR A O 1
ATOM 2852 N N . LEU A 1 351 ? -6.812 15.033 31.129 1.00 39.41 351 LEU A N 1
ATOM 2853 C CA . LEU A 1 351 ? -7.735 14.640 32.190 1.00 39.41 351 LEU A CA 1
ATOM 2854 C C . LEU A 1 351 ? -7.448 13.191 32.616 1.00 39.41 351 LEU A C 1
ATOM 2856 O O . LEU A 1 351 ? -7.260 12.296 31.781 1.00 39.41 351 LEU A O 1
ATOM 2860 N N . LYS A 1 352 ? -7.366 12.973 33.932 1.00 38.16 352 LYS A N 1
ATOM 2861 C CA . LYS A 1 352 ? -7.141 11.667 34.566 1.00 38.16 352 LYS A CA 1
ATOM 2862 C C . LYS A 1 352 ? -8.427 11.242 35.269 1.00 38.16 352 LYS A C 1
ATOM 2864 O O . LYS A 1 352 ? -8.852 11.939 36.180 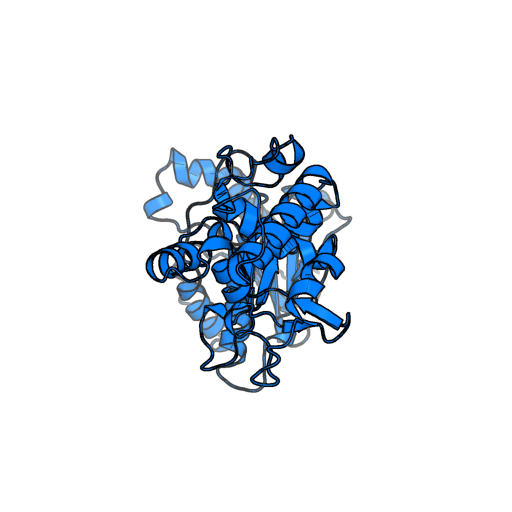1.00 38.16 352 LYS A O 1
ATOM 2869 N N . PHE A 1 353 ? -8.979 10.078 34.922 1.00 46.62 353 PHE A N 1
ATOM 2870 C CA . PHE A 1 353 ? -10.283 9.643 35.440 1.00 46.62 353 PHE A CA 1
ATOM 2871 C C . PHE A 1 353 ? -10.219 8.383 36.301 1.00 46.62 353 PHE A C 1
ATOM 2873 O O . PHE A 1 353 ? -9.778 7.332 35.826 1.00 46.62 353 PHE A O 1
ATOM 2880 N N . CYS A 1 354 ? -10.725 8.472 37.537 1.00 34.88 354 CYS A N 1
ATOM 2881 C CA . CYS A 1 354 ? -10.891 7.335 38.443 1.00 34.88 354 CYS A CA 1
ATOM 2882 C C . CYS A 1 354 ? -12.270 6.694 38.256 1.00 34.88 354 CYS A C 1
ATOM 2884 O O . CYS A 1 354 ? -13.272 7.177 38.782 1.00 34.88 354 CYS A O 1
ATOM 2886 N N . LEU A 1 355 ? -12.334 5.561 37.562 1.00 36.66 355 LEU A N 1
ATOM 2887 C CA . LEU A 1 355 ? -13.531 4.722 37.542 1.00 36.66 355 LEU A CA 1
ATOM 2888 C C . LEU A 1 355 ? -13.550 3.858 38.808 1.00 36.66 355 LEU A C 1
ATOM 2890 O O . LEU A 1 355 ? -12.996 2.754 38.816 1.00 36.66 355 LEU A O 1
ATOM 2894 N N . ALA A 1 356 ? -14.149 4.380 39.880 1.00 27.78 356 ALA A N 1
ATOM 2895 C CA . ALA A 1 356 ? -14.437 3.632 41.102 1.00 27.78 356 ALA A CA 1
ATOM 2896 C C . ALA A 1 356 ? -15.694 2.761 40.923 1.00 27.78 356 ALA A C 1
ATOM 2898 O O . ALA A 1 356 ? -16.678 3.198 40.329 1.00 27.78 356 ALA A O 1
ATOM 2899 N N . SER A 1 357 ? -15.672 1.532 41.445 1.00 25.25 357 SER A N 1
ATOM 2900 C CA . SER A 1 357 ? -16.873 0.701 41.561 1.00 25.25 357 SER A CA 1
ATOM 2901 C C . SER A 1 357 ? -17.786 1.290 42.636 1.00 25.25 357 SER A C 1
ATOM 2903 O O . SER A 1 357 ? -17.418 1.317 43.811 1.00 25.25 357 SER A O 1
ATOM 2905 N N . SER A 1 358 ? -18.964 1.769 42.252 1.00 26.66 358 SER A N 1
ATOM 2906 C CA . SER A 1 358 ? -20.032 2.045 43.208 1.00 26.66 358 SER A CA 1
ATOM 2907 C C . SER A 1 358 ? -20.688 0.725 43.611 1.00 26.66 358 SER A C 1
ATOM 2909 O O . SER A 1 358 ? -21.303 0.106 42.747 1.00 26.66 358 SER A O 1
ATOM 2911 N N . GLY A 1 359 ? -20.544 0.357 44.890 1.00 27.42 359 GLY A N 1
ATOM 2912 C CA . GLY A 1 359 ? -21.457 -0.503 45.663 1.00 27.42 359 GLY A CA 1
ATOM 2913 C C . GLY A 1 359 ? -21.703 -1.906 45.140 1.00 27.42 359 GLY A C 1
ATOM 2914 O O . GLY A 1 359 ? -22.607 -2.039 44.291 1.00 27.42 359 GLY A O 1
#

Sequence (359 aa):
MNEWIDWFQRVLDVSIRLYFRQECDLSSVYDIPLPKAGPLWKALLPEQVDPTFDEWMVLMLALMPHLSPQMLDIFFVHNKNFDCPYTEFGGWKGLSHGGFLPTGETAVFLLAGDRVERRLEVVRLFREEHRFHMYHVVGLEGAGNGEPFLSGQLRISEDFLYRLSFEGEYKPDYNMGFLAKRISTALNWEDVVLSYYVREELEEINNWITGHRVILSDWGLSRFLKAGYRTLFYGPPGTGKTLCATLIGKKNGMDVYRIDLSMIVSKYIGETEKNLANVFDQAENRNWIPFSVFLFVRGISGLFYLLIIKLLPTPKYPSSSCSSSSSFWSIYSKCLSEGTNMHQGWEGLTLKFCLASSG

Nearest PDB structures (foldseek):
  9e8q-assembly1_E  TM=6.362E-01  e=1.803E-03  Homo sapiens
  6j30-assembly1_M  TM=5.040E-01  e=5.734E-04  Saccharomyces cerevisiae S288C
  5ln3-assembly1_H  TM=4.950E-01  e=4.066E-04  Homo sapiens
  5ln3-assembly1_M  TM=5.362E-01  e=2.852E-03  Homo sapiens
  8xks-assembly1_G  TM=2.781E-01  e=4.882E-05  Chlamydomonas reinhardtii

Foldseek 3Di:
DVVLVVLLLVLVVQLVCQLVVHDDPDPASVVRDDDDDDPLNCVLAPDPDDDDPLVSNLLVLQCCCPPPQVSLCVQVDADPVPRHGDVQCAFDQDPPPRGTFGWLSNSCSSQPNPNPVRSVVSVVCADCPHSCNVQVAWHFDDQDVPGDPRNGGIHGDPQSVCSSVDPDGDDDDDDPQAQKHWDADPDEPVNDDADPVVVVVLVVVLCCLVCVCCVCPVVVCVVVAAAEDEEEEDEAPPLCLVVSQNNSCVVSVWIKIKGFLVVLDDPDPPSSLVSVLSNVVVCVSVVQPSYWYWYWYQDPPRTIMTMTTGDPPDPPDDDDDDPDRPVVVVVVVCCVVCPDDPDDDDDHNYDYDYSYDDD

Mean predicted aligned error: 15.21 Å

Secondary structure (DSSP, 8-state):
-HHHHHHHHHHHHHHHHHHTT---S-S-GGGSPPPP--HHHHHHSSSS-PPPHHHHHHHHHHHHHHH-GGGGGGGG-EETTTTEE-GGG--EE-TTT-SEE-BHHHHHHHHHTT-HHHHHHHHHTTSTTSHHHHTTSEEEE-PPTT--GGGSEEEE-HHHHHHHHSSS-----SBTTB-EEEE--S--GGG----HHHHHHHHHHHHHHHHHHIIIIIT-GGGTS-SSEEEEEESSTTSSHHHHHHHHHHHTT-EEEEEEGGGT--SSTTHHHHHHHHHHHHHHTTT-STTEEEEEEE-TTS-EEEEEEE----TT-PPPP---HHHHHHHHHHHHH-SS-TTS---SSEEEEE-----

Radius of gyration: 25.0 Å; Cα contacts (8 Å, |Δi|>4): 459; chains: 1; bounding box: 55×50×80 Å